Protein AF-A0A7K8W3M2-F1 (afdb_monomer_lite)

Sequence (229 aa):
KMSLMDINKMFSMLQPRDDEEEEDGGDSEELMRAVSEDDHDTLDRLLRQDRYRRLMERRSGWGVPSTPLRLAAARGHVRSLRLPAWAAGSAACSGPLYLAAAYGHLECFRMLLLHGAEPNYNCADESVVAQVKEPKTLLETCLRHGGRGDFIRLLIDFGANVYLPGIPADGAAPRGEGLELLLQARAHPKSLLSQSRLALRRLLKRPGLLPTLGELEIPTVLAKYLQYQ

Secondary structure (DSSP, 8-state):
---HHHHHHHHHT-PPPS---SS-HHHHHHHHHHHHTT-HHHHHHHHTSHHHHHHHHPPPTTSS---HHHHHHHHT-HHHHT-TTHHHHTTT-SSHHHHHHHHT-HHHHHHHHHTT--TTTS-S-HHHHHHSSSPPPHHHHHHHTT--HHHHHHHHHTT--TTSS---SSTTS---HHHHHHHHHHHSPPPHHHHHHHHHHHHHTSTT-SGGGGTS---HHHHHHHTT-

Foldseek 3Di:
DCDPVVVVVLLVVQDADPDDDDDCVPLVVQLLVCLLVLVLVSNLVSLVDVVVLVLQVDQPRSSARPHSLQVNLLVLSLSNLQRPSCLQRLQQHAHSLVNNLVNVNLSSNLSSLLSPQDQFQSHNPVVSQVVDPDGHTPLNVCVVVQQPQSSLVSSVLLPHDLPSDDDPPDPPDPPGNNNVSSVVPVVDDDDPLSVVLNVVVVVCSHPPNVVCLVVPPDPPVSSCVNSVD

Structure (mmCIF, N/CA/C/O backbone):
data_AF-A0A7K8W3M2-F1
#
_entry.id   AF-A0A7K8W3M2-F1
#
loop_
_atom_site.group_PDB
_atom_site.id
_atom_site.type_symbol
_atom_site.label_atom_id
_atom_site.label_alt_id
_atom_site.label_comp_id
_atom_site.label_asym_id
_atom_site.label_entity_id
_atom_site.label_seq_id
_atom_site.pdbx_PDB_ins_code
_atom_site.Cartn_x
_atom_site.Cartn_y
_atom_site.Cartn_z
_atom_site.occupancy
_atom_site.B_iso_or_equiv
_atom_site.auth_seq_id
_atom_site.auth_comp_id
_atom_site.auth_asym_id
_atom_site.auth_atom_id
_atom_site.pdbx_PDB_model_num
ATOM 1 N N . LYS A 1 1 ? 24.895 -5.211 -5.936 1.00 32.88 1 LYS A N 1
ATOM 2 C CA . LYS A 1 1 ? 24.353 -5.831 -4.700 1.00 32.88 1 LYS A CA 1
ATOM 3 C C . LYS A 1 1 ? 24.252 -4.744 -3.643 1.00 32.88 1 LYS A C 1
ATOM 5 O O . LYS A 1 1 ? 25.284 -4.278 -3.201 1.00 32.88 1 LYS A O 1
ATOM 10 N N . MET A 1 2 ? 23.049 -4.279 -3.321 1.00 35.50 2 MET A N 1
ATOM 11 C CA . MET A 1 2 ? 22.854 -3.467 -2.117 1.00 35.50 2 MET A CA 1
ATOM 12 C C . MET A 1 2 ? 22.671 -4.469 -0.991 1.00 35.50 2 MET A C 1
ATOM 14 O O . MET A 1 2 ? 21.827 -5.359 -1.119 1.00 35.50 2 MET A O 1
ATOM 18 N N . SER A 1 3 ? 23.569 -4.445 -0.020 1.00 34.06 3 SER A N 1
ATOM 19 C CA . SER A 1 3 ? 23.609 -5.489 0.998 1.00 34.06 3 SER A CA 1
ATOM 20 C C . SER A 1 3 ? 22.623 -5.148 2.112 1.00 34.06 3 SER A C 1
ATOM 22 O O . SER A 1 3 ? 22.263 -3.985 2.293 1.00 34.06 3 SER A O 1
ATOM 24 N N . LEU A 1 4 ? 22.221 -6.149 2.897 1.00 40.47 4 LEU A N 1
ATOM 25 C CA . LEU A 1 4 ? 21.503 -5.945 4.161 1.00 40.47 4 LEU A CA 1
ATOM 26 C C . LEU A 1 4 ? 22.191 -4.879 5.053 1.00 40.47 4 LEU A C 1
ATOM 28 O O . LEU A 1 4 ? 21.532 -4.237 5.868 1.00 40.47 4 LEU A O 1
ATOM 32 N N . MET A 1 5 ? 23.502 -4.649 4.862 1.00 39.94 5 MET A N 1
ATOM 33 C CA . MET A 1 5 ? 24.271 -3.637 5.585 1.00 39.94 5 MET A CA 1
ATOM 34 C C . MET A 1 5 ? 23.863 -2.203 5.242 1.00 39.94 5 MET A C 1
ATOM 36 O O . MET A 1 5 ? 23.974 -1.361 6.117 1.00 39.94 5 MET A O 1
ATOM 40 N N . ASP A 1 6 ? 23.359 -1.896 4.042 1.00 42.75 6 ASP A N 1
ATOM 41 C CA . ASP A 1 6 ? 22.993 -0.511 3.683 1.00 42.75 6 ASP A CA 1
ATOM 42 C C . ASP A 1 6 ? 21.733 -0.047 4.434 1.00 42.75 6 ASP A C 1
ATOM 44 O O . ASP A 1 6 ? 21.596 1.120 4.797 1.00 42.75 6 ASP A O 1
ATOM 48 N N . ILE A 1 7 ? 20.839 -0.992 4.732 1.00 45.75 7 ILE A N 1
ATOM 49 C CA . ILE A 1 7 ? 19.641 -0.777 5.547 1.00 45.75 7 ILE A CA 1
ATOM 50 C C . ILE A 1 7 ? 20.012 -0.737 7.033 1.00 45.75 7 ILE A C 1
ATOM 52 O O . ILE A 1 7 ? 19.601 0.185 7.732 1.00 45.75 7 ILE A O 1
ATOM 56 N N . ASN A 1 8 ? 20.861 -1.658 7.505 1.00 40.50 8 ASN A N 1
ATOM 57 C CA . ASN A 1 8 ? 21.393 -1.597 8.872 1.00 40.50 8 ASN A CA 1
ATOM 58 C C . ASN A 1 8 ? 22.198 -0.316 9.125 1.00 40.50 8 ASN A C 1
ATOM 60 O O . ASN A 1 8 ? 22.209 0.169 10.247 1.00 40.50 8 ASN A O 1
ATOM 64 N N . LYS A 1 9 ? 22.821 0.264 8.092 1.00 41.56 9 LYS A N 1
ATOM 65 C CA . LYS A 1 9 ? 23.556 1.531 8.171 1.00 41.56 9 LYS A CA 1
ATOM 66 C C . LYS A 1 9 ? 22.635 2.753 8.181 1.00 41.56 9 LYS A C 1
ATOM 68 O O . LYS A 1 9 ? 22.933 3.717 8.873 1.00 41.56 9 LYS A O 1
ATOM 73 N N . MET A 1 10 ? 21.489 2.703 7.490 1.00 43.91 10 MET A N 1
ATOM 74 C CA . MET A 1 10 ? 20.400 3.674 7.698 1.00 43.91 10 MET A CA 1
ATOM 75 C C . MET A 1 10 ? 19.884 3.628 9.142 1.00 43.91 10 MET A C 1
ATOM 77 O O . MET A 1 10 ? 19.656 4.673 9.739 1.00 43.91 10 MET A O 1
ATOM 81 N N . PHE A 1 11 ? 19.757 2.428 9.717 1.00 47.81 11 PHE A N 1
ATOM 82 C CA . PHE A 1 11 ? 19.327 2.248 11.104 1.00 47.81 11 PHE A CA 1
ATOM 83 C C . PHE A 1 11 ? 20.421 2.572 12.138 1.00 47.81 11 PHE A C 1
ATOM 85 O O . PHE A 1 11 ? 20.097 3.036 13.225 1.00 47.81 11 PHE A O 1
ATOM 92 N N . SER A 1 12 ? 21.710 2.415 11.808 1.00 39.62 12 SER A N 1
ATOM 93 C CA . SER A 1 12 ? 22.825 2.728 12.717 1.00 39.62 12 SER A CA 1
ATOM 94 C C . SER A 1 12 ? 23.098 4.227 12.877 1.00 39.62 12 SER A C 1
ATOM 96 O O . SER A 1 12 ? 23.827 4.608 13.785 1.00 39.62 12 SER A O 1
ATOM 98 N N . MET A 1 13 ? 22.567 5.076 11.989 1.00 37.88 13 MET A N 1
ATOM 99 C CA . MET A 1 13 ? 22.706 6.540 12.063 1.00 37.88 13 MET A CA 1
ATOM 100 C C . MET A 1 13 ? 21.683 7.205 13.007 1.00 37.88 13 MET A C 1
ATOM 102 O O . MET A 1 13 ? 21.727 8.417 13.186 1.00 37.88 13 MET A O 1
ATOM 106 N N . LEU A 1 14 ? 20.788 6.428 13.628 1.00 43.59 14 LEU A N 1
ATOM 107 C CA . LEU A 1 14 ? 19.735 6.879 14.549 1.00 43.59 14 LEU A CA 1
ATOM 108 C C . LEU A 1 14 ? 20.075 6.547 16.021 1.00 43.59 14 LEU A C 1
ATOM 110 O O . LEU A 1 14 ? 19.269 5.933 16.715 1.00 43.59 14 LEU A O 1
ATOM 114 N N . GLN A 1 15 ? 21.285 6.874 16.498 1.00 37.25 15 GLN A N 1
ATOM 115 C CA . GLN A 1 15 ? 21.694 6.529 17.874 1.00 37.25 15 GLN A CA 1
ATOM 116 C C . GLN A 1 15 ? 20.869 7.278 18.956 1.00 37.25 15 GLN A C 1
ATOM 118 O O . GLN A 1 15 ? 20.616 8.472 18.769 1.00 37.25 15 GLN A O 1
ATOM 123 N N . PRO A 1 16 ? 20.471 6.628 20.077 1.00 42.22 16 PRO A N 1
ATOM 124 C CA . PRO A 1 16 ? 19.567 7.202 21.086 1.00 42.22 16 PRO A CA 1
ATOM 125 C C . PRO A 1 16 ? 20.266 8.103 22.121 1.00 42.22 16 PRO A C 1
ATOM 127 O O . PRO A 1 16 ? 21.483 8.056 22.293 1.00 42.22 16 PRO A O 1
ATOM 130 N N . ARG A 1 17 ? 19.456 8.895 22.840 1.00 35.84 17 ARG A N 1
ATOM 131 C CA . ARG A 1 17 ? 19.747 9.408 24.190 1.00 35.84 17 ARG A CA 1
ATOM 132 C C . ARG A 1 17 ? 18.996 8.520 25.190 1.00 35.84 17 ARG A C 1
ATOM 134 O O . ARG A 1 17 ? 17.832 8.216 24.949 1.00 35.84 17 ARG A O 1
ATOM 141 N N . ASP A 1 18 ? 19.686 8.102 26.244 1.00 34.50 18 ASP A N 1
ATOM 142 C CA . ASP A 1 18 ? 19.349 6.982 27.139 1.00 34.50 18 ASP A CA 1
ATOM 143 C C . ASP A 1 18 ? 18.295 7.291 28.218 1.00 34.50 18 ASP A C 1
ATOM 145 O O . ASP A 1 18 ? 18.466 6.893 29.365 1.00 34.50 18 ASP A O 1
ATOM 149 N N . ASP A 1 19 ? 17.201 7.975 27.890 1.00 38.84 19 ASP A N 1
ATOM 150 C CA . ASP A 1 19 ? 16.202 8.330 28.901 1.00 38.84 19 ASP A CA 1
ATOM 151 C C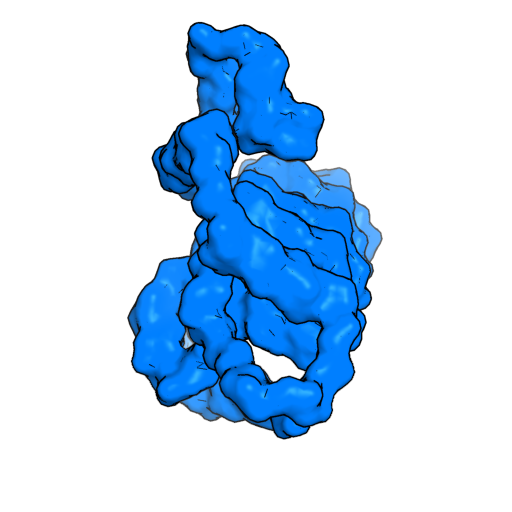 . ASP A 1 19 ? 14.784 7.995 28.400 1.00 38.84 19 ASP A C 1
ATOM 153 O O . ASP A 1 19 ? 14.405 8.418 27.310 1.00 38.84 19 ASP A O 1
ATOM 157 N N . GLU A 1 20 ? 14.013 7.267 29.225 1.00 42.84 20 GLU A N 1
ATOM 158 C CA . GLU A 1 20 ? 12.587 6.873 29.093 1.00 42.84 20 GLU A CA 1
ATOM 159 C C . GLU A 1 20 ? 12.287 5.407 28.692 1.00 42.84 20 GLU A C 1
ATOM 161 O O . GLU A 1 20 ? 11.549 5.120 27.747 1.00 42.84 20 GLU A O 1
ATOM 166 N N . GLU A 1 21 ? 12.771 4.454 29.492 1.00 47.75 21 GLU A N 1
ATOM 167 C CA . GLU A 1 21 ? 12.125 3.145 29.672 1.00 47.75 21 GLU A CA 1
ATOM 168 C C . GLU A 1 21 ? 11.604 3.068 31.113 1.00 47.75 21 GLU A C 1
ATOM 170 O O . GLU A 1 21 ? 12.416 3.195 32.017 1.00 47.75 21 GLU A O 1
ATOM 175 N N . GLU A 1 22 ? 10.285 2.916 31.321 1.00 47.84 22 GLU A N 1
ATOM 176 C CA . GLU A 1 22 ? 9.637 2.213 32.460 1.00 47.84 22 GLU A CA 1
ATOM 177 C C . GLU A 1 22 ? 8.154 2.627 32.598 1.00 47.84 22 GLU A C 1
ATOM 179 O O . GLU A 1 22 ? 7.846 3.637 33.214 1.00 47.84 22 GLU A O 1
ATOM 184 N N . GLU A 1 23 ? 7.240 1.860 31.978 1.00 46.66 23 GLU A N 1
ATOM 185 C CA . GLU A 1 23 ? 5.838 1.596 32.423 1.00 46.66 23 GLU A CA 1
ATOM 186 C C . GLU A 1 23 ? 5.024 0.834 31.348 1.00 46.66 23 GLU A C 1
ATOM 188 O O . GLU A 1 23 ? 4.028 0.184 31.647 1.00 46.66 23 GLU A O 1
ATOM 193 N N . ASP A 1 24 ? 5.478 0.839 30.092 1.00 54.25 24 ASP A N 1
ATOM 194 C CA . ASP A 1 24 ? 4.683 0.454 28.911 1.00 54.25 24 ASP A CA 1
ATOM 195 C C . ASP A 1 24 ? 4.979 -0.951 28.328 1.00 54.25 24 ASP A C 1
ATOM 197 O O . ASP A 1 24 ? 4.504 -1.323 27.252 1.00 54.25 24 ASP A O 1
ATOM 201 N N . GLY A 1 25 ? 5.788 -1.758 29.022 1.00 62.09 25 GLY A N 1
ATOM 202 C CA . GLY A 1 25 ? 6.277 -3.043 28.502 1.00 62.09 25 GLY A CA 1
ATOM 203 C C . GLY A 1 25 ? 5.171 -4.067 28.206 1.00 62.09 25 GLY A C 1
ATOM 204 O O . GLY A 1 25 ? 5.219 -4.738 27.178 1.00 62.09 25 GLY A O 1
ATOM 205 N N . GLY A 1 26 ? 4.147 -4.150 29.065 1.00 71.62 26 GLY A N 1
ATOM 206 C CA . GLY A 1 26 ? 3.101 -5.176 28.967 1.00 71.62 26 GLY A CA 1
ATOM 207 C C . GLY A 1 26 ? 2.129 -4.980 27.798 1.00 71.62 26 GLY A C 1
ATOM 208 O O . GLY A 1 26 ? 1.846 -5.928 27.067 1.00 71.62 26 GLY A O 1
ATOM 209 N N . ASP A 1 27 ? 1.650 -3.752 27.579 1.00 78.25 27 ASP A N 1
ATOM 210 C CA . ASP A 1 27 ? 0.694 -3.452 26.502 1.00 78.25 27 ASP A CA 1
ATOM 211 C C . ASP A 1 27 ? 1.352 -3.577 25.116 1.00 78.25 27 ASP A C 1
ATOM 213 O O . ASP A 1 27 ? 0.754 -4.104 24.171 1.00 78.25 27 ASP A O 1
ATOM 217 N N . SER A 1 28 ? 2.609 -3.138 24.996 1.00 76.88 28 SER A N 1
ATOM 218 C CA . SER A 1 28 ? 3.407 -3.309 23.779 1.00 76.88 28 SER A CA 1
ATOM 219 C C . SER A 1 28 ? 3.644 -4.791 23.465 1.00 76.88 28 SER A C 1
ATOM 221 O O . SER A 1 28 ? 3.447 -5.229 22.327 1.00 76.88 28 SER A O 1
ATOM 223 N N . GLU A 1 29 ? 3.990 -5.595 24.475 1.00 79.00 29 GLU A N 1
ATOM 224 C CA . GLU A 1 29 ? 4.190 -7.037 24.327 1.00 79.00 29 GLU A CA 1
ATOM 225 C C . GLU A 1 29 ? 2.894 -7.763 23.939 1.00 79.00 29 GLU A C 1
ATOM 227 O O . GLU A 1 29 ? 2.900 -8.588 23.023 1.00 79.00 29 GLU A O 1
ATOM 232 N N . GLU A 1 30 ? 1.762 -7.418 24.561 1.00 85.56 30 GLU A N 1
ATOM 233 C CA . GLU A 1 30 ? 0.458 -7.996 24.229 1.00 85.56 30 GLU A CA 1
ATOM 234 C C . GLU A 1 30 ? 0.070 -7.721 22.769 1.00 85.56 30 GLU A C 1
ATOM 236 O O . GLU A 1 30 ? -0.329 -8.639 22.042 1.00 85.56 30 GLU A O 1
ATOM 241 N N . LEU A 1 31 ? 0.240 -6.474 22.319 1.00 84.19 31 LEU A N 1
ATOM 242 C CA . LEU A 1 31 ? -0.034 -6.068 20.944 1.00 84.19 31 LEU A CA 1
ATOM 243 C C . LEU A 1 31 ? 0.875 -6.800 19.949 1.00 84.19 31 LEU A C 1
ATOM 245 O O . LEU A 1 31 ? 0.409 -7.317 18.929 1.00 84.19 31 LEU A O 1
ATOM 249 N N . MET A 1 32 ? 2.172 -6.870 20.248 1.00 80.06 32 MET A N 1
ATOM 250 C CA . MET A 1 32 ? 3.159 -7.532 19.397 1.00 80.06 32 MET A CA 1
ATOM 251 C C . MET A 1 32 ? 2.954 -9.045 19.336 1.00 80.06 32 MET A C 1
ATOM 253 O O . MET A 1 32 ? 3.150 -9.636 18.272 1.00 80.06 32 MET A O 1
ATOM 257 N N . ARG A 1 33 ? 2.507 -9.676 20.427 1.00 85.25 33 ARG A N 1
ATOM 258 C CA . ARG A 1 33 ? 2.154 -11.098 20.459 1.00 85.25 33 ARG A CA 1
ATOM 259 C C . ARG A 1 33 ? 0.925 -11.394 19.600 1.00 85.25 33 ARG A C 1
ATOM 261 O O . ARG A 1 33 ? 0.996 -12.292 18.766 1.00 85.25 33 ARG A O 1
ATOM 268 N N . ALA A 1 34 ? -0.142 -10.600 19.719 1.00 89.19 34 ALA A N 1
ATOM 269 C CA . ALA A 1 34 ? -1.339 -10.765 18.888 1.00 89.19 34 ALA A CA 1
ATOM 270 C C . ALA A 1 34 ? -1.006 -10.674 17.388 1.00 89.19 34 ALA A C 1
ATOM 272 O O . ALA A 1 34 ? -1.442 -11.507 16.596 1.00 89.19 34 ALA A O 1
ATOM 273 N N . VAL A 1 35 ? -0.154 -9.716 16.999 1.00 86.44 35 VAL A N 1
ATOM 274 C CA . VAL A 1 35 ? 0.348 -9.641 15.620 1.00 86.44 35 VAL A CA 1
ATOM 275 C C . VAL A 1 35 ? 1.236 -10.827 15.273 1.00 86.44 35 VAL A C 1
ATOM 277 O O . VAL A 1 35 ? 1.101 -11.390 14.195 1.00 86.44 35 VAL A O 1
ATOM 280 N N . SER A 1 36 ? 2.156 -11.217 16.153 1.00 84.12 36 SER A N 1
ATOM 281 C CA . SER A 1 36 ? 3.055 -12.354 15.942 1.00 84.12 36 SER A CA 1
ATOM 282 C C . SER A 1 36 ? 2.281 -13.630 15.575 1.00 84.12 36 SER A C 1
ATOM 284 O O . SER A 1 36 ? 2.690 -14.336 14.646 1.00 84.12 36 SER A O 1
ATOM 286 N N . GLU A 1 37 ? 1.154 -13.862 16.247 1.00 88.19 37 GLU A N 1
ATOM 287 C CA . GLU A 1 37 ? 0.279 -15.035 16.123 1.00 88.19 37 GLU A CA 1
ATOM 288 C C . GLU A 1 37 ? -0.774 -14.929 14.995 1.00 88.19 37 GLU A C 1
ATOM 290 O O . GLU A 1 37 ? -1.502 -15.889 14.763 1.00 88.19 37 GLU A O 1
ATOM 295 N N . ASP A 1 38 ? -0.846 -13.800 14.273 1.00 88.69 38 ASP A N 1
ATOM 296 C CA . ASP A 1 38 ? -1.944 -13.445 13.343 1.00 88.69 38 ASP A CA 1
ATOM 297 C C . ASP A 1 38 ? -3.346 -13.552 13.983 1.00 88.69 38 ASP A C 1
ATOM 299 O O . ASP A 1 38 ? -4.349 -13.815 13.310 1.00 88.69 38 ASP A O 1
ATOM 303 N N . ASP A 1 39 ? -3.432 -13.319 15.298 1.00 91.44 39 ASP A N 1
ATOM 304 C CA . ASP A 1 39 ? -4.693 -13.274 16.035 1.00 91.44 39 ASP A CA 1
ATOM 305 C C . ASP A 1 39 ? -5.390 -11.930 15.786 1.00 91.44 39 ASP A C 1
ATOM 307 O O . ASP A 1 39 ? -5.349 -10.990 16.585 1.00 91.44 39 ASP A O 1
ATOM 311 N N . HIS A 1 40 ? -6.025 -11.840 14.619 1.00 88.75 40 HIS A N 1
ATOM 312 C CA . HIS A 1 40 ? -6.752 -10.652 14.184 1.00 88.75 40 HIS A CA 1
ATOM 313 C C . HIS A 1 40 ? -7.949 -10.282 15.081 1.00 88.75 40 HIS A C 1
ATOM 315 O O . HIS A 1 40 ? -8.315 -9.108 15.114 1.00 88.75 40 HIS A O 1
ATOM 321 N N . ASP A 1 41 ? -8.540 -11.234 15.814 1.00 90.94 41 ASP A N 1
ATOM 322 C CA . ASP A 1 41 ? -9.691 -10.986 16.691 1.00 90.94 41 ASP A CA 1
ATOM 323 C C . ASP A 1 41 ? -9.232 -10.280 17.970 1.00 90.94 41 ASP A C 1
ATOM 325 O O . ASP A 1 41 ? -9.778 -9.243 18.366 1.00 90.94 41 ASP A O 1
ATOM 329 N N . THR A 1 42 ? -8.162 -10.795 18.588 1.00 91.31 42 THR A N 1
ATOM 330 C CA . THR A 1 42 ? -7.503 -10.110 19.701 1.00 91.31 42 THR A CA 1
ATOM 331 C C . THR A 1 42 ? -6.963 -8.766 19.243 1.00 91.31 42 THR A C 1
ATOM 333 O O . THR A 1 42 ? -7.207 -7.762 19.907 1.00 91.31 42 THR A O 1
ATOM 336 N N . LEU A 1 43 ? -6.304 -8.711 18.086 1.00 88.88 43 LEU A N 1
ATOM 337 C CA . LEU A 1 43 ? -5.759 -7.469 17.554 1.00 88.88 43 LEU A CA 1
ATOM 338 C C . LEU A 1 43 ? -6.847 -6.404 17.330 1.00 88.88 43 LEU A C 1
ATOM 340 O O . LEU A 1 43 ? -6.651 -5.263 17.741 1.00 88.88 43 LEU A O 1
ATOM 344 N N . ASP A 1 44 ? -8.014 -6.746 16.768 1.00 88.88 44 ASP A N 1
ATOM 345 C CA . ASP A 1 44 ? -9.130 -5.796 16.611 1.00 88.88 44 ASP A CA 1
ATOM 346 C C . ASP A 1 44 ? -9.629 -5.276 17.966 1.00 88.88 44 ASP A C 1
ATOM 348 O O . ASP A 1 44 ? -9.818 -4.072 18.155 1.00 88.88 44 ASP A O 1
ATOM 352 N N . ARG A 1 45 ? -9.778 -6.169 18.951 1.00 90.56 45 ARG A N 1
ATOM 353 C CA . ARG A 1 45 ? -10.180 -5.806 20.318 1.00 90.56 45 ARG A CA 1
ATOM 354 C C . ARG A 1 45 ? -9.172 -4.872 20.996 1.00 90.56 45 ARG A C 1
ATOM 356 O O . ARG A 1 45 ? -9.585 -3.958 21.715 1.00 90.56 45 ARG A O 1
ATOM 363 N N . LEU A 1 46 ? -7.873 -5.081 20.787 1.00 89.06 46 LEU A N 1
ATOM 364 C CA . LEU A 1 46 ? -6.822 -4.208 21.318 1.00 89.06 46 LEU A CA 1
ATOM 365 C C . LEU A 1 46 ? -6.858 -2.841 20.622 1.00 89.06 46 LEU A C 1
ATOM 367 O O . LEU A 1 46 ? -6.940 -1.813 21.289 1.00 89.06 46 LEU A O 1
ATOM 371 N N . LEU A 1 47 ? -6.915 -2.809 19.287 1.00 84.81 47 LEU A N 1
ATOM 372 C CA . LEU A 1 47 ? -6.889 -1.574 18.490 1.00 84.81 47 LEU A CA 1
ATOM 373 C C . LEU A 1 47 ? -8.158 -0.705 18.601 1.00 84.81 47 LEU A C 1
ATOM 375 O O . LEU A 1 47 ? -8.162 0.444 18.145 1.00 84.81 47 LEU A O 1
ATOM 379 N N . ARG A 1 48 ? -9.232 -1.220 19.213 1.00 86.06 48 ARG A N 1
ATOM 380 C CA . ARG A 1 48 ? -10.405 -0.430 19.632 1.00 86.06 48 ARG A CA 1
ATOM 381 C C . ARG A 1 48 ? -10.141 0.443 20.856 1.00 86.06 48 ARG A C 1
ATOM 383 O O . ARG A 1 48 ? -10.873 1.405 21.060 1.00 86.06 48 ARG A O 1
ATOM 390 N N . GLN A 1 49 ? -9.143 0.110 21.669 1.00 86.31 49 GLN A N 1
ATOM 391 C CA . GLN A 1 49 ? -8.825 0.843 22.890 1.00 86.31 49 GLN A CA 1
ATOM 392 C C . GLN A 1 49 ? -7.755 1.900 22.591 1.00 86.31 49 GLN A C 1
ATOM 394 O O . GLN A 1 49 ? -6.721 1.605 21.988 1.00 86.31 49 GLN A O 1
ATOM 399 N N . ASP A 1 50 ? -7.976 3.134 23.050 1.00 80.88 50 ASP A N 1
ATOM 400 C CA . ASP A 1 50 ? -7.104 4.269 22.715 1.00 80.88 50 ASP A CA 1
ATOM 401 C C . ASP A 1 50 ? -5.654 4.086 23.183 1.00 80.88 50 ASP A C 1
ATOM 403 O O . ASP A 1 50 ? -4.742 4.601 22.538 1.00 80.88 50 ASP A O 1
ATOM 407 N N . ARG A 1 51 ? -5.413 3.312 24.254 1.00 84.25 51 ARG A N 1
ATOM 408 C CA . ARG A 1 51 ? -4.051 3.036 24.740 1.00 84.25 51 ARG A CA 1
ATOM 409 C C . ARG A 1 51 ? -3.190 2.317 23.696 1.00 84.25 51 ARG A C 1
ATOM 411 O O . ARG A 1 51 ? -2.096 2.786 23.407 1.00 84.25 51 ARG A O 1
ATOM 418 N N . TYR A 1 52 ? -3.717 1.292 23.015 1.00 79.81 52 TYR A N 1
ATOM 419 C CA . TYR A 1 52 ? -2.976 0.604 21.947 1.00 79.81 52 TYR A CA 1
ATOM 420 C C . TYR A 1 52 ? -2.912 1.425 20.658 1.00 79.81 52 TYR A C 1
ATOM 422 O O . TYR A 1 52 ? -1.946 1.302 19.908 1.00 79.81 52 TYR A O 1
ATOM 430 N N . ARG A 1 53 ? -3.890 2.305 20.392 1.00 76.38 53 ARG A N 1
ATOM 431 C CA . ARG A 1 53 ? -3.773 3.244 19.264 1.00 76.38 53 ARG A CA 1
ATOM 432 C C . ARG A 1 53 ? -2.604 4.201 19.438 1.00 76.38 53 ARG A C 1
ATOM 434 O O . ARG A 1 53 ? -1.834 4.374 18.499 1.00 76.38 53 ARG A O 1
ATOM 441 N N . ARG A 1 54 ? -2.415 4.742 20.644 1.00 73.69 54 ARG A N 1
ATOM 442 C CA . ARG A 1 54 ? -1.257 5.593 20.961 1.00 73.69 54 ARG A CA 1
ATOM 443 C C . ARG A 1 54 ? 0.069 4.851 20.782 1.00 73.69 54 ARG A C 1
ATOM 445 O O . ARG A 1 54 ? 1.044 5.464 20.361 1.00 73.69 54 ARG A O 1
ATOM 452 N N . LEU A 1 55 ? 0.104 3.537 21.023 1.00 70.62 55 LEU A N 1
ATOM 453 C CA . LEU A 1 55 ? 1.289 2.708 20.763 1.00 70.62 55 LEU A CA 1
ATOM 454 C C . LEU A 1 55 ? 1.624 2.575 19.276 1.00 70.62 55 LEU A C 1
ATOM 456 O O . LEU A 1 55 ? 2.799 2.521 18.926 1.00 70.62 55 LEU A O 1
ATOM 460 N N . MET A 1 56 ? 0.628 2.583 18.385 1.00 67.94 56 MET A N 1
ATOM 461 C CA . MET A 1 56 ? 0.884 2.601 16.937 1.00 67.94 56 MET A CA 1
ATOM 462 C C . MET A 1 56 ? 1.504 3.921 16.465 1.00 67.94 56 MET A C 1
ATOM 464 O O . MET A 1 56 ? 2.238 3.940 15.478 1.00 67.94 56 MET A O 1
ATOM 468 N N . GLU A 1 57 ? 1.177 5.017 17.147 1.00 60.53 57 GLU A N 1
ATOM 469 C CA . GLU A 1 57 ? 1.610 6.373 16.800 1.00 60.53 57 GLU A CA 1
ATOM 470 C C . GLU A 1 57 ? 2.925 6.768 17.488 1.00 60.53 57 GLU A C 1
ATOM 472 O O . GLU A 1 57 ? 3.609 7.691 17.035 1.00 60.53 57 GLU A O 1
ATOM 477 N N . ARG A 1 58 ? 3.321 6.053 18.551 1.00 60.16 58 ARG A N 1
ATOM 478 C CA . ARG A 1 58 ? 4.597 6.278 19.230 1.00 60.16 58 ARG A CA 1
ATOM 479 C C . ARG A 1 58 ? 5.763 5.928 18.316 1.00 60.16 58 ARG A C 1
ATOM 481 O O . ARG A 1 58 ? 5.915 4.818 17.808 1.00 60.16 58 ARG A O 1
ATOM 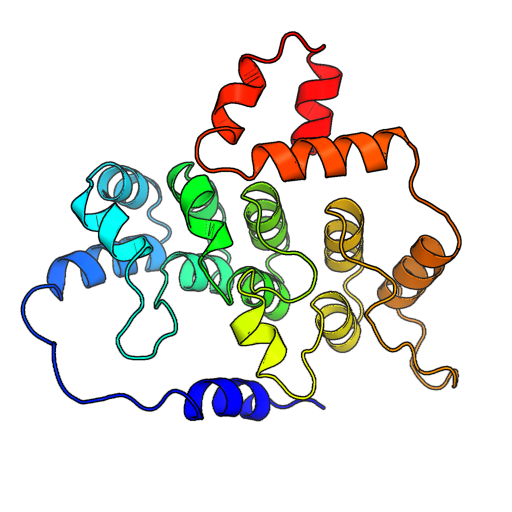488 N N . ARG A 1 59 ? 6.645 6.908 18.153 1.00 51.34 59 ARG A N 1
ATOM 489 C CA . ARG A 1 59 ? 7.986 6.688 17.622 1.00 51.34 59 ARG A CA 1
ATOM 490 C C . ARG A 1 59 ? 8.792 6.022 18.739 1.00 51.34 59 ARG A C 1
ATOM 492 O O . ARG A 1 59 ? 8.847 6.557 19.841 1.00 51.34 59 ARG A O 1
ATOM 499 N N . SER A 1 60 ? 9.376 4.855 18.487 1.00 48.72 60 SER A N 1
ATOM 500 C CA . SER A 1 60 ? 10.303 4.222 19.440 1.00 48.72 60 SER A CA 1
ATOM 501 C C . SER A 1 60 ? 11.503 5.141 19.702 1.00 48.72 60 SER A C 1
ATOM 503 O O . SER A 1 60 ? 11.810 5.981 18.854 1.00 48.72 60 SER A O 1
ATOM 505 N N . GLY A 1 61 ? 12.244 4.925 20.797 1.00 36.91 61 GLY A N 1
ATOM 506 C CA . GLY A 1 61 ? 13.477 5.673 21.126 1.00 36.91 61 GLY A CA 1
ATOM 507 C C . GLY A 1 61 ? 14.566 5.644 20.037 1.00 36.91 61 GLY A C 1
ATOM 508 O O . GLY A 1 61 ? 15.463 6.476 20.017 1.00 36.91 61 GLY A O 1
ATOM 509 N N . TRP A 1 62 ? 14.431 4.740 19.063 1.00 37.06 62 TRP A N 1
ATOM 510 C CA . TRP A 1 62 ? 15.248 4.626 17.851 1.00 37.06 62 TRP A CA 1
ATOM 511 C C . TRP A 1 62 ? 14.803 5.535 16.692 1.00 37.06 62 TRP A C 1
ATOM 513 O O . TRP A 1 62 ? 15.304 5.402 15.579 1.00 37.06 62 TRP A O 1
ATOM 523 N N . GLY A 1 63 ? 13.769 6.364 16.871 1.00 41.94 63 GLY A N 1
ATOM 524 C CA . GLY A 1 63 ? 13.154 7.165 15.802 1.00 41.94 63 GLY A CA 1
ATOM 525 C C . GLY A 1 63 ? 12.460 6.347 14.698 1.00 41.94 63 GLY A C 1
ATOM 526 O O . GLY A 1 63 ? 11.806 6.914 13.825 1.00 41.94 63 GLY A O 1
ATOM 527 N N . VAL A 1 64 ? 12.559 5.015 14.737 1.00 40.72 64 VAL A N 1
ATOM 528 C CA . VAL A 1 64 ? 11.878 4.075 13.843 1.00 40.72 64 VAL A CA 1
ATOM 529 C C . VAL A 1 64 ? 10.758 3.435 14.630 1.00 40.72 64 VAL A C 1
ATOM 531 O O . VAL A 1 64 ? 11.056 2.820 15.650 1.00 40.72 64 VAL A O 1
ATOM 534 N N . PRO A 1 65 ? 9.497 3.505 14.200 1.00 48.62 65 PRO A N 1
ATOM 535 C CA . PRO A 1 65 ? 8.424 2.899 14.965 1.00 48.62 65 PRO A CA 1
ATOM 536 C C . PRO A 1 65 ? 8.550 1.363 14.889 1.00 48.62 65 PRO A C 1
ATOM 538 O O . PRO A 1 65 ? 8.552 0.794 13.788 1.00 48.62 65 PRO A O 1
ATOM 541 N N . SER A 1 66 ? 8.679 0.678 16.037 1.00 57.34 66 SER A N 1
ATOM 542 C CA . SER A 1 66 ? 8.567 -0.783 16.165 1.00 57.34 66 SER A CA 1
ATOM 543 C C . SER A 1 66 ? 7.106 -1.153 15.954 1.00 57.34 66 SER A C 1
ATOM 545 O O . SER A 1 66 ? 6.349 -1.468 16.866 1.00 57.34 66 SER A O 1
ATOM 547 N N . THR A 1 67 ? 6.668 -0.976 14.720 1.00 69.19 67 THR A N 1
ATOM 548 C CA . THR A 1 67 ? 5.260 -1.000 14.391 1.00 69.19 67 THR A CA 1
ATOM 549 C C . THR A 1 67 ? 4.833 -2.443 14.209 1.00 69.19 67 THR A C 1
ATOM 551 O O . THR A 1 67 ? 5.423 -3.143 13.377 1.00 69.19 67 THR A O 1
ATOM 554 N N . PRO A 1 68 ? 3.773 -2.892 14.899 1.00 78.81 68 PRO A N 1
ATOM 555 C CA . PRO A 1 68 ? 3.192 -4.199 14.630 1.00 78.81 68 PRO A CA 1
ATOM 556 C C . PRO A 1 68 ? 2.823 -4.351 13.138 1.00 78.81 68 PRO A C 1
ATOM 558 O O . PRO A 1 68 ? 2.963 -5.428 12.567 1.00 78.81 68 PRO A O 1
ATOM 561 N N . LEU A 1 69 ? 2.517 -3.247 12.441 1.00 80.19 69 LEU A N 1
ATOM 562 C CA . LEU A 1 69 ? 2.340 -3.204 10.984 1.00 80.19 69 LEU A CA 1
ATOM 563 C C . LEU A 1 69 ? 3.548 -3.747 10.188 1.00 80.19 69 LEU A C 1
ATOM 565 O O . LEU A 1 69 ? 3.364 -4.464 9.205 1.00 80.19 69 LEU A O 1
ATOM 569 N N . ARG A 1 70 ? 4.790 -3.445 10.600 1.00 80.00 70 ARG A N 1
ATOM 570 C CA . ARG A 1 70 ? 6.008 -3.986 9.964 1.00 80.00 70 ARG A CA 1
ATOM 571 C C . ARG A 1 70 ? 6.130 -5.487 10.185 1.00 80.00 70 ARG A C 1
ATOM 573 O O . ARG A 1 70 ? 6.504 -6.195 9.254 1.00 80.00 70 ARG A O 1
ATOM 580 N N . LEU A 1 71 ? 5.818 -5.959 11.393 1.00 82.25 71 LEU A N 1
ATOM 581 C CA . LEU A 1 71 ? 5.862 -7.382 11.727 1.00 82.25 71 LEU A CA 1
ATOM 582 C C . LEU A 1 71 ? 4.821 -8.162 10.919 1.00 82.25 71 LEU A C 1
ATOM 584 O O . LEU A 1 71 ? 5.167 -9.157 10.286 1.00 82.25 71 LEU A O 1
ATOM 588 N N . ALA A 1 72 ? 3.583 -7.665 10.864 1.00 87.88 72 ALA A N 1
ATOM 589 C CA . ALA A 1 72 ? 2.519 -8.257 10.062 1.00 87.88 72 ALA A CA 1
ATOM 590 C C . ALA A 1 72 ? 2.899 -8.318 8.571 1.00 87.88 72 ALA A C 1
ATOM 592 O O . ALA A 1 72 ? 2.719 -9.343 7.913 1.00 87.88 72 ALA A O 1
ATOM 593 N N . ALA A 1 73 ? 3.495 -7.244 8.040 1.00 86.81 73 ALA A N 1
ATOM 594 C CA . ALA A 1 73 ? 3.963 -7.191 6.659 1.00 86.81 73 ALA A CA 1
ATOM 595 C C . ALA A 1 73 ? 5.125 -8.155 6.374 1.00 86.81 73 ALA A C 1
ATOM 597 O O . ALA A 1 73 ? 5.146 -8.775 5.314 1.00 86.81 73 ALA A O 1
ATOM 598 N N . ALA A 1 74 ? 6.073 -8.293 7.305 1.00 85.12 74 ALA A N 1
ATOM 599 C CA . ALA A 1 74 ? 7.213 -9.198 7.172 1.00 85.12 74 ALA A CA 1
ATOM 600 C C . ALA A 1 74 ? 6.830 -10.679 7.297 1.00 85.12 74 ALA A C 1
ATOM 602 O O . ALA A 1 74 ? 7.511 -11.519 6.721 1.00 85.12 74 ALA A O 1
ATOM 603 N N . ARG A 1 75 ? 5.768 -10.995 8.050 1.00 83.50 75 ARG A N 1
ATOM 604 C CA . ARG A 1 75 ? 5.280 -12.370 8.249 1.00 83.50 75 ARG A CA 1
ATOM 605 C C . ARG A 1 75 ? 4.186 -12.803 7.275 1.00 83.50 75 ARG A C 1
ATOM 607 O O . ARG A 1 75 ? 3.845 -13.979 7.244 1.00 83.50 75 ARG A O 1
ATOM 614 N N . GLY A 1 76 ? 3.642 -11.880 6.482 1.00 87.12 76 GLY A N 1
ATOM 615 C CA . GLY A 1 76 ? 2.580 -12.201 5.525 1.00 87.12 76 GLY A CA 1
ATOM 616 C C . GLY A 1 76 ? 1.181 -12.266 6.143 1.00 87.12 76 GLY A C 1
ATOM 617 O O . GLY A 1 76 ? 0.277 -12.862 5.561 1.00 87.12 76 GLY A O 1
ATOM 618 N N . HIS A 1 77 ? 0.989 -11.630 7.296 1.00 91.12 77 HIS A N 1
ATOM 619 C CA . HIS A 1 77 ? -0.232 -11.669 8.100 1.00 91.12 77 HIS A CA 1
ATOM 620 C C . HIS A 1 77 ? -1.311 -10.737 7.538 1.00 91.12 77 HIS A C 1
ATOM 622 O O . HIS A 1 77 ? -1.585 -9.650 8.053 1.00 91.12 77 HIS A O 1
ATOM 628 N N . VAL A 1 78 ? -1.909 -11.141 6.416 1.00 90.00 78 VAL A N 1
ATOM 629 C CA . VAL A 1 78 ? -2.920 -10.353 5.689 1.00 90.00 78 VAL A CA 1
ATOM 630 C C . VAL A 1 78 ? -4.134 -10.044 6.567 1.00 90.00 78 VAL A C 1
ATOM 632 O O . VAL A 1 78 ? -4.690 -8.951 6.464 1.00 90.00 78 VAL A O 1
ATOM 635 N N . ARG A 1 79 ? -4.559 -10.983 7.425 1.00 88.94 79 ARG A N 1
ATOM 636 C CA . ARG A 1 79 ? -5.742 -10.808 8.284 1.00 88.94 79 ARG A CA 1
ATOM 637 C C . ARG A 1 79 ? -5.519 -9.684 9.281 1.00 88.94 79 ARG A C 1
ATOM 639 O O . ARG A 1 79 ? -6.343 -8.775 9.349 1.00 88.94 79 ARG A O 1
ATOM 646 N N . SER A 1 80 ? -4.363 -9.688 9.940 1.00 87.12 80 SER A N 1
ATOM 647 C CA . SER A 1 80 ? -3.928 -8.588 10.796 1.00 87.12 80 SER A CA 1
ATOM 648 C C . SER A 1 80 ? -3.911 -7.246 10.054 1.00 87.12 80 SER A C 1
ATOM 650 O O . SER A 1 80 ? -4.395 -6.251 10.586 1.00 87.12 80 SER A O 1
ATOM 652 N N . LEU A 1 81 ? -3.432 -7.203 8.803 1.00 85.81 81 LEU A N 1
ATOM 653 C CA . LEU A 1 81 ? -3.374 -5.976 7.989 1.00 85.81 81 LEU A CA 1
ATOM 654 C C . LEU A 1 81 ? -4.733 -5.493 7.458 1.00 85.81 81 LEU A C 1
ATOM 656 O O . LEU A 1 81 ? -4.856 -4.332 7.071 1.00 85.81 81 LEU A O 1
ATOM 660 N N . ARG A 1 82 ? -5.765 -6.344 7.421 1.00 86.25 82 ARG A N 1
ATOM 661 C CA . ARG A 1 82 ? -7.114 -5.962 6.964 1.00 86.25 82 ARG A CA 1
ATOM 662 C C . ARG A 1 82 ? -7.877 -5.102 7.964 1.00 86.25 82 ARG A C 1
ATOM 664 O O . ARG A 1 82 ? -8.885 -4.511 7.582 1.00 86.25 82 ARG A O 1
ATOM 671 N N . LEU A 1 83 ? -7.398 -4.993 9.201 1.00 82.81 83 LEU A N 1
ATOM 672 C CA . LEU A 1 83 ? -8.080 -4.212 10.223 1.00 82.81 83 LEU A CA 1
ATOM 673 C C . LEU A 1 83 ? -8.157 -2.721 9.839 1.00 82.81 83 LEU A C 1
ATOM 675 O O . LEU A 1 83 ? -7.134 -2.127 9.483 1.00 82.81 83 LEU A O 1
ATOM 679 N N . PRO A 1 84 ? -9.340 -2.081 9.952 1.00 74.81 84 PRO A N 1
ATOM 680 C CA . PRO A 1 84 ? -9.527 -0.669 9.603 1.00 74.81 84 PRO A CA 1
ATOM 681 C C . PRO A 1 84 ? -8.637 0.288 10.399 1.00 74.81 84 PRO A C 1
ATOM 683 O O . PRO A 1 84 ? -8.303 1.368 9.918 1.00 74.81 84 PRO A O 1
ATOM 686 N N . ALA A 1 85 ? -8.227 -0.114 11.605 1.00 75.12 85 ALA A N 1
ATOM 687 C CA . ALA A 1 85 ? -7.353 0.668 12.471 1.00 75.12 85 ALA A CA 1
ATOM 688 C C . ALA A 1 85 ? -6.012 1.035 11.803 1.00 75.12 85 ALA A C 1
ATOM 690 O O . ALA A 1 85 ? -5.456 2.093 12.094 1.00 75.12 85 ALA A O 1
ATOM 691 N N . TRP A 1 86 ? -5.524 0.224 10.856 1.00 74.19 86 TRP A N 1
ATOM 692 C CA . TRP A 1 86 ? -4.281 0.504 10.133 1.00 74.19 86 TRP A CA 1
ATOM 693 C C . TRP A 1 86 ? -4.406 1.623 9.097 1.00 74.19 86 TRP A C 1
ATOM 695 O O . TRP A 1 86 ? -3.404 2.264 8.779 1.00 74.19 86 TRP A O 1
ATOM 705 N N . ALA A 1 87 ? -5.612 1.900 8.595 1.00 65.06 87 ALA A N 1
ATOM 706 C CA . ALA A 1 87 ? -5.831 2.902 7.552 1.00 65.06 87 ALA A CA 1
ATOM 707 C C . ALA A 1 87 ? -5.461 4.327 8.005 1.00 65.06 87 ALA A C 1
ATOM 709 O O . ALA A 1 87 ? -5.037 5.138 7.188 1.00 65.06 87 ALA A O 1
ATOM 710 N N . ALA A 1 88 ? -5.584 4.630 9.302 1.00 60.25 88 ALA A N 1
ATOM 711 C CA . ALA A 1 88 ? -5.221 5.934 9.858 1.00 60.25 88 ALA A CA 1
ATOM 712 C C . ALA A 1 88 ? -3.709 6.077 10.137 1.00 60.25 88 ALA A C 1
ATOM 714 O O . ALA A 1 88 ? -3.174 7.177 10.024 1.00 60.25 88 ALA A O 1
ATOM 715 N N . GLY A 1 89 ? -3.011 4.977 10.458 1.00 59.50 89 GLY A N 1
ATOM 716 C CA . GLY A 1 89 ? -1.600 4.982 10.880 1.00 59.50 89 GLY A CA 1
ATOM 717 C C . GLY A 1 89 ? -0.586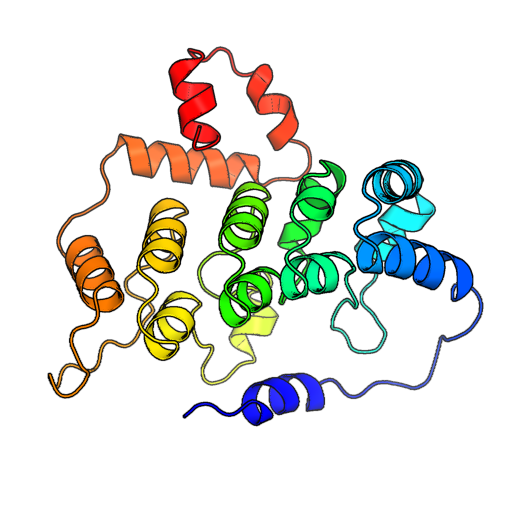 4.522 9.823 1.00 59.50 89 GLY A C 1
ATOM 718 O O . GLY A 1 89 ? 0.615 4.750 9.976 1.00 59.50 89 GLY A O 1
ATOM 719 N N . SER A 1 90 ? -1.027 3.898 8.723 1.00 56.94 90 SER A N 1
ATOM 720 C CA . SER A 1 90 ? -0.120 3.308 7.723 1.00 56.94 90 SER A CA 1
ATOM 721 C C . SER A 1 90 ? 0.760 4.334 7.001 1.00 56.94 90 SER A C 1
ATOM 723 O O . SER A 1 90 ? 1.820 3.958 6.502 1.00 56.94 90 SER A O 1
ATOM 725 N N . ALA A 1 91 ? 0.352 5.604 6.925 1.00 53.91 91 ALA A N 1
ATOM 726 C CA . ALA A 1 91 ? 1.153 6.659 6.302 1.00 53.91 91 ALA A CA 1
ATOM 727 C C . ALA A 1 91 ? 2.343 7.098 7.177 1.00 53.91 91 ALA A C 1
ATOM 729 O O . ALA A 1 91 ? 3.359 7.530 6.644 1.00 53.91 91 ALA A O 1
ATOM 730 N N . ALA A 1 92 ? 2.246 6.952 8.503 1.00 54.41 92 ALA A N 1
ATOM 731 C CA . ALA A 1 92 ? 3.294 7.355 9.444 1.00 54.41 92 ALA A CA 1
ATOM 732 C C . ALA A 1 92 ? 4.401 6.296 9.617 1.00 54.41 92 ALA A C 1
ATOM 734 O O . ALA A 1 92 ? 5.450 6.575 10.197 1.00 54.41 92 ALA A O 1
ATOM 735 N N . CYS A 1 93 ? 4.185 5.076 9.119 1.00 59.34 93 CYS A N 1
ATOM 736 C CA . CYS A 1 93 ? 5.075 3.942 9.346 1.00 59.34 93 CYS A CA 1
ATOM 737 C C . CYS A 1 93 ? 6.023 3.721 8.158 1.00 59.34 93 CYS A C 1
ATOM 739 O O . CYS A 1 93 ? 5.591 3.311 7.081 1.00 59.34 93 CYS A O 1
ATOM 741 N N . SER A 1 94 ? 7.329 3.912 8.360 1.00 65.00 94 SER A N 1
ATOM 742 C CA . SER A 1 94 ? 8.353 3.559 7.369 1.00 65.00 94 SER A CA 1
ATOM 743 C C . SER A 1 94 ? 8.694 2.065 7.439 1.00 65.00 94 SER A C 1
ATOM 745 O O . SER A 1 94 ? 8.897 1.509 8.524 1.00 65.00 94 SER A O 1
ATOM 747 N N . GLY A 1 95 ? 8.766 1.373 6.295 1.00 75.00 95 GLY A N 1
ATOM 748 C CA . GLY A 1 95 ? 9.193 -0.039 6.269 1.00 75.00 95 GLY A CA 1
ATOM 749 C C . GLY A 1 95 ? 8.193 -1.088 5.757 1.00 75.00 95 GLY A C 1
ATOM 750 O O . GLY A 1 95 ? 8.643 -1.952 5.002 1.00 75.00 95 GLY A O 1
ATOM 751 N N . PRO A 1 96 ? 6.895 -1.077 6.131 1.00 82.19 96 PRO A N 1
ATOM 752 C CA . PRO A 1 96 ? 5.994 -2.211 5.897 1.00 82.19 96 PRO A CA 1
ATOM 753 C C . PRO A 1 96 ? 5.874 -2.627 4.430 1.00 82.19 96 PRO A C 1
ATOM 755 O O . PRO A 1 96 ? 5.917 -3.816 4.119 1.00 82.19 96 PRO A O 1
ATOM 758 N N . LEU A 1 97 ? 5.770 -1.658 3.516 1.00 85.69 97 LEU A N 1
ATOM 759 C CA . LEU A 1 97 ? 5.571 -1.927 2.094 1.00 85.69 97 LEU A CA 1
ATOM 760 C C . LEU A 1 97 ? 6.826 -2.564 1.473 1.00 85.69 97 LEU A C 1
ATOM 762 O O . LEU A 1 97 ? 6.725 -3.519 0.705 1.00 85.69 97 LEU A O 1
ATOM 766 N N . TYR A 1 98 ? 8.018 -2.119 1.884 1.00 83.06 98 TYR A N 1
ATOM 767 C CA . TYR A 1 98 ? 9.275 -2.781 1.527 1.00 83.06 98 TYR A CA 1
ATOM 768 C C . TYR A 1 98 ? 9.371 -4.190 2.102 1.00 83.06 98 TYR A C 1
ATOM 770 O O . TYR A 1 98 ? 9.818 -5.070 1.386 1.00 83.06 98 TYR A O 1
ATOM 778 N N . LEU A 1 99 ? 8.972 -4.431 3.355 1.00 83.00 99 LEU A N 1
ATOM 779 C CA . LEU A 1 99 ? 9.061 -5.767 3.959 1.00 83.00 99 LEU A CA 1
ATOM 780 C C . LEU A 1 99 ? 8.134 -6.757 3.244 1.00 83.00 99 LEU A C 1
ATOM 782 O O . LEU A 1 99 ? 8.589 -7.823 2.835 1.00 83.00 99 LEU A O 1
ATOM 786 N N . ALA A 1 100 ? 6.880 -6.370 2.990 1.00 88.31 100 ALA A N 1
ATOM 787 C CA . ALA A 1 100 ? 5.953 -7.180 2.202 1.00 88.31 100 ALA A CA 1
ATOM 788 C C . ALA A 1 100 ? 6.518 -7.482 0.805 1.00 88.31 100 ALA A C 1
ATOM 790 O O . ALA A 1 100 ? 6.430 -8.613 0.329 1.00 88.31 100 ALA A O 1
ATOM 791 N N . ALA A 1 101 ? 7.171 -6.498 0.172 1.00 86.12 101 ALA A N 1
ATOM 792 C CA . ALA A 1 101 ? 7.934 -6.745 -1.039 1.00 86.12 101 ALA A CA 1
ATOM 793 C C . ALA A 1 101 ? 9.089 -7.714 -0.767 1.00 86.12 101 ALA A C 1
ATOM 795 O O . ALA A 1 101 ? 9.095 -8.782 -1.345 1.00 86.12 101 ALA A O 1
ATOM 796 N N . ALA A 1 102 ? 10.078 -7.413 0.065 1.00 83.00 102 ALA A N 1
ATOM 797 C CA . ALA A 1 102 ? 11.274 -8.230 0.276 1.00 83.00 102 ALA A CA 1
ATOM 798 C C . ALA A 1 102 ? 10.958 -9.715 0.540 1.00 83.00 102 ALA A C 1
ATOM 800 O O . ALA A 1 102 ? 11.594 -10.575 -0.065 1.00 83.00 102 ALA A O 1
ATOM 801 N N . TYR A 1 103 ? 9.920 -10.000 1.332 1.00 84.50 103 TYR A N 1
ATOM 802 C CA . TYR A 1 103 ? 9.479 -11.361 1.658 1.00 84.50 103 TYR A CA 1
ATOM 803 C C . TYR A 1 103 ? 8.462 -11.968 0.672 1.00 84.50 103 TYR A C 1
ATOM 805 O O . TYR A 1 103 ? 8.139 -13.146 0.770 1.00 84.50 103 TYR A O 1
ATOM 813 N N . GLY A 1 104 ? 7.988 -11.213 -0.325 1.00 87.69 104 GLY A N 1
ATOM 814 C CA . GLY A 1 104 ? 7.129 -11.735 -1.396 1.00 87.69 104 GLY A CA 1
ATOM 815 C C . GLY A 1 104 ? 5.642 -11.843 -1.041 1.00 87.69 104 GLY A C 1
ATOM 816 O O . GLY A 1 104 ? 4.892 -12.520 -1.738 1.00 87.69 104 GLY A O 1
ATOM 817 N N . HIS A 1 105 ? 5.184 -11.139 -0.009 1.00 91.81 105 HIS A N 1
ATOM 818 C CA . HIS A 1 105 ? 3.789 -11.123 0.425 1.00 91.81 105 HIS A CA 1
ATOM 819 C C . HIS A 1 105 ? 2.956 -10.118 -0.387 1.00 91.81 105 HIS A C 1
ATOM 821 O O . HIS A 1 105 ? 2.672 -9.006 0.065 1.00 91.81 105 HIS A O 1
ATOM 827 N N . LEU A 1 106 ? 2.562 -10.510 -1.604 1.00 92.56 106 LEU A N 1
ATOM 828 C CA . LEU A 1 106 ? 1.837 -9.649 -2.553 1.00 92.56 106 LEU A CA 1
ATOM 829 C C . LEU A 1 106 ? 0.515 -9.108 -1.989 1.00 92.56 106 LEU A C 1
ATOM 831 O O . LEU A 1 106 ? 0.186 -7.941 -2.190 1.00 92.56 106 LEU A O 1
ATOM 835 N N . GLU A 1 107 ? -0.235 -9.931 -1.259 1.00 92.94 107 GLU A N 1
ATOM 836 C CA . GLU A 1 107 ? -1.520 -9.509 -0.698 1.00 92.94 107 GLU A CA 1
ATOM 837 C C . GLU A 1 107 ? -1.335 -8.510 0.455 1.00 92.94 107 GLU A C 1
ATOM 839 O O . GLU A 1 107 ? -2.036 -7.501 0.514 1.00 92.94 107 GLU A O 1
ATOM 844 N N . CYS A 1 108 ? -0.320 -8.697 1.308 1.00 90.75 108 CYS A N 1
ATOM 845 C CA . CYS A 1 108 ? 0.066 -7.688 2.300 1.00 90.75 108 CYS A CA 1
ATOM 846 C C . CYS A 1 108 ? 0.469 -6.375 1.623 1.00 90.75 108 CYS A C 1
ATOM 848 O O . CYS A 1 108 ? 0.069 -5.298 2.057 1.00 90.75 108 CYS A O 1
ATOM 850 N N . PHE A 1 109 ? 1.226 -6.462 0.529 1.00 91.44 109 PHE A N 1
ATOM 851 C CA . PHE A 1 109 ? 1.652 -5.307 -0.253 1.00 91.44 109 PHE A CA 1
ATOM 852 C C . PHE A 1 109 ? 0.459 -4.534 -0.833 1.00 91.44 109 PHE A C 1
ATOM 854 O O . PHE A 1 109 ? 0.379 -3.314 -0.684 1.00 91.44 109 PHE A O 1
ATOM 861 N N . ARG A 1 110 ? -0.512 -5.244 -1.424 1.00 91.94 110 ARG A N 1
ATOM 862 C CA . ARG A 1 110 ? -1.779 -4.669 -1.899 1.00 91.94 110 ARG A CA 1
ATOM 863 C C . ARG A 1 110 ? -2.547 -3.998 -0.761 1.00 91.94 110 ARG A C 1
ATOM 865 O O . ARG A 1 110 ? -2.983 -2.861 -0.923 1.00 91.94 110 ARG A O 1
ATOM 872 N N . MET A 1 111 ? -2.692 -4.668 0.382 1.00 89.25 111 MET A N 1
ATOM 873 C CA . MET A 1 111 ? -3.416 -4.129 1.538 1.00 89.25 111 MET A CA 1
ATOM 874 C C . MET A 1 111 ? -2.780 -2.845 2.079 1.00 89.25 111 MET A C 1
ATOM 876 O O . MET A 1 111 ? -3.484 -1.873 2.339 1.00 89.25 111 MET A O 1
ATOM 880 N N . LEU A 1 112 ? -1.451 -2.791 2.175 1.00 87.69 112 LEU A N 1
ATOM 881 C CA . LEU A 1 112 ? -0.731 -1.590 2.610 1.00 87.69 112 LEU A CA 1
ATOM 882 C C . LEU A 1 112 ? -0.932 -0.413 1.639 1.00 87.69 112 LEU A C 1
ATOM 884 O O . LEU A 1 112 ? -1.159 0.719 2.067 1.00 87.69 112 LEU A O 1
ATOM 888 N N . LEU A 1 113 ? -0.913 -0.667 0.327 1.00 88.50 113 LEU A N 1
ATOM 889 C CA . LEU A 1 113 ? -1.223 0.347 -0.688 1.00 88.50 113 LEU A CA 1
ATOM 890 C C . LEU A 1 113 ? -2.685 0.824 -0.613 1.00 88.50 113 LEU A C 1
ATOM 892 O O . LEU A 1 113 ? -2.968 2.017 -0.794 1.00 88.50 113 LEU A O 1
ATOM 896 N N . LEU A 1 114 ? -3.619 -0.084 -0.315 1.00 86.44 114 LEU A N 1
ATOM 897 C CA . LEU A 1 114 ? -5.028 0.247 -0.087 1.00 86.44 114 LEU A CA 1
ATOM 898 C C . LEU A 1 114 ? -5.210 1.161 1.127 1.00 86.44 114 LEU A C 1
ATOM 900 O O . LEU A 1 114 ? -5.960 2.134 1.018 1.00 86.44 114 LEU A O 1
ATOM 904 N N . HIS A 1 115 ? -4.450 0.922 2.197 1.00 81.50 115 HIS A N 1
ATOM 905 C CA . HIS A 1 115 ? -4.384 1.760 3.403 1.00 81.50 115 HIS A CA 1
ATOM 906 C C . HIS A 1 115 ? -3.572 3.048 3.233 1.00 81.50 115 HIS A C 1
ATOM 908 O O . HIS A 1 115 ? -3.410 3.814 4.176 1.00 81.50 115 HIS A O 1
ATOM 914 N N . GLY A 1 116 ? -3.088 3.330 2.023 1.00 81.69 116 GLY A N 1
ATOM 915 C CA . GLY A 1 116 ? -2.516 4.628 1.685 1.00 81.69 116 GLY A CA 1
ATOM 916 C C . GLY A 1 116 ? -0.999 4.730 1.812 1.00 81.69 116 GLY A C 1
ATOM 917 O O . GLY A 1 116 ? -0.488 5.844 1.660 1.00 81.69 116 GLY A O 1
ATOM 918 N N . ALA A 1 117 ? -0.282 3.615 1.990 1.00 83.44 117 ALA A N 1
ATOM 919 C CA . ALA A 1 117 ? 1.181 3.592 1.965 1.00 83.44 117 ALA A CA 1
ATOM 920 C C . ALA A 1 117 ? 1.761 4.329 0.737 1.00 83.44 117 ALA A C 1
ATOM 922 O O . ALA A 1 117 ? 1.145 4.403 -0.337 1.00 83.44 117 ALA A O 1
ATOM 923 N N . GLU A 1 118 ? 2.939 4.928 0.913 1.00 83.56 118 GLU A N 1
ATOM 924 C CA . GLU A 1 118 ? 3.628 5.683 -0.135 1.00 83.56 118 GLU A CA 1
ATOM 925 C C . GLU A 1 118 ? 4.346 4.711 -1.102 1.00 83.56 118 GLU A C 1
ATOM 927 O O . GLU A 1 118 ? 5.179 3.915 -0.653 1.00 83.56 118 GLU A O 1
ATOM 932 N N . PRO A 1 119 ? 4.008 4.717 -2.410 1.00 89.19 119 PRO A N 1
ATOM 933 C CA . PRO A 1 119 ? 4.480 3.706 -3.357 1.00 89.19 119 PRO A CA 1
ATOM 934 C C . PRO A 1 119 ? 5.873 3.977 -3.964 1.00 89.19 119 PRO A C 1
ATOM 936 O O . PRO A 1 119 ? 6.412 3.101 -4.634 1.00 89.19 119 PRO A O 1
ATOM 939 N N . ASN A 1 120 ? 6.477 5.151 -3.775 1.00 87.25 120 ASN A N 1
ATOM 940 C CA . ASN A 1 120 ? 7.802 5.476 -4.307 1.00 87.25 120 ASN A CA 1
ATOM 941 C C . ASN A 1 120 ? 8.933 5.020 -3.386 1.00 87.25 120 ASN A C 1
ATOM 943 O O . ASN A 1 120 ? 9.803 4.279 -3.834 1.00 87.25 120 ASN A O 1
ATOM 947 N N . TYR A 1 121 ? 8.934 5.443 -2.122 1.00 76.81 121 TYR A N 1
ATOM 948 C CA . TYR A 1 121 ? 10.080 5.324 -1.211 1.00 76.81 121 TYR A CA 1
ATOM 949 C C . TYR A 1 121 ? 9.769 4.585 0.092 1.00 76.81 121 TYR A C 1
ATOM 951 O O . TYR A 1 121 ? 10.639 4.512 0.958 1.00 76.81 121 TYR A O 1
ATOM 959 N N . ASN A 1 122 ? 8.56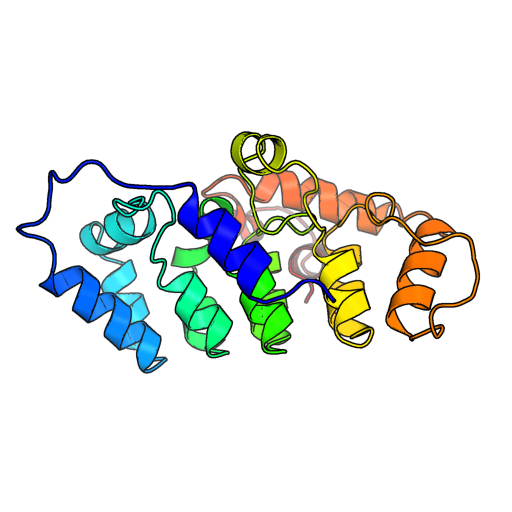8 4.003 0.250 1.00 69.75 122 ASN A N 1
ATOM 960 C CA . ASN A 1 122 ? 8.187 3.247 1.458 1.00 69.75 122 ASN A CA 1
ATOM 961 C C . ASN A 1 122 ? 8.254 4.088 2.760 1.00 69.75 122 ASN A C 1
ATOM 963 O O . ASN A 1 122 ? 8.290 3.553 3.871 1.00 69.75 122 ASN A O 1
ATOM 967 N N . CYS A 1 123 ? 8.285 5.412 2.615 1.00 69.56 123 CYS A N 1
ATOM 968 C CA . CYS A 1 123 ? 8.300 6.401 3.678 1.00 69.56 123 CYS A CA 1
ATOM 969 C C . CYS A 1 123 ? 7.528 7.622 3.175 1.00 69.56 123 CYS A C 1
ATOM 971 O O . CYS A 1 123 ? 7.804 8.101 2.076 1.00 69.56 123 CYS A O 1
ATOM 973 N N . ALA A 1 124 ? 6.560 8.101 3.955 1.00 65.44 124 ALA A N 1
ATOM 974 C CA . ALA A 1 124 ? 5.837 9.330 3.631 1.00 65.44 124 ALA A CA 1
ATOM 975 C C . ALA A 1 124 ? 6.555 10.592 4.140 1.00 65.44 124 ALA A C 1
ATOM 977 O O . ALA A 1 124 ? 6.180 11.696 3.760 1.00 65.44 124 ALA A O 1
ATOM 978 N N . ASP A 1 125 ? 7.565 10.440 5.005 1.00 67.50 125 ASP A N 1
ATOM 979 C CA . ASP A 1 125 ? 8.328 11.559 5.552 1.00 67.50 125 ASP A CA 1
ATOM 980 C C . ASP A 1 125 ? 9.436 11.970 4.572 1.00 67.50 125 ASP A C 1
ATOM 982 O O . ASP A 1 125 ? 10.498 11.344 4.491 1.00 67.50 125 ASP A O 1
ATOM 986 N N . GLU A 1 126 ? 9.165 13.028 3.808 1.00 68.19 126 GLU A N 1
ATOM 987 C CA . GLU A 1 126 ? 10.094 13.589 2.824 1.00 68.19 126 GLU A CA 1
ATOM 988 C C . GLU A 1 126 ? 11.419 14.035 3.457 1.00 68.19 126 GLU A C 1
ATOM 990 O O . GLU A 1 126 ? 12.461 13.935 2.811 1.00 68.19 126 GLU A O 1
ATOM 995 N N . SER A 1 127 ? 11.413 14.464 4.727 1.00 65.69 127 SER A N 1
ATOM 996 C CA . SER A 1 127 ? 12.633 14.885 5.425 1.00 65.69 127 SER A CA 1
ATOM 997 C C . SER A 1 127 ? 13.577 13.707 5.665 1.00 65.69 127 SER A C 1
ATOM 999 O O . SER A 1 127 ? 14.787 13.831 5.474 1.00 65.69 127 SER A O 1
ATOM 1001 N N . VAL A 1 128 ? 13.019 12.536 5.987 1.00 66.25 128 VAL A N 1
ATOM 1002 C CA . VAL A 1 128 ? 13.779 11.291 6.148 1.00 66.25 128 VAL A CA 1
ATOM 1003 C C . VAL A 1 128 ? 14.325 10.831 4.800 1.00 66.25 128 VAL A C 1
ATOM 1005 O O . VAL A 1 128 ? 15.483 10.431 4.712 1.00 66.25 128 VAL A O 1
ATOM 1008 N N . VAL A 1 129 ? 13.528 10.925 3.730 1.00 67.50 129 VAL A N 1
ATOM 1009 C CA . VAL A 1 129 ? 13.978 10.562 2.376 1.00 67.50 129 VAL A CA 1
ATOM 1010 C C . VAL A 1 129 ? 15.103 11.489 1.899 1.00 67.50 129 VAL A C 1
ATOM 1012 O O . VAL A 1 129 ? 16.078 11.005 1.329 1.00 67.50 129 VAL A O 1
ATOM 1015 N N . ALA A 1 130 ? 15.013 12.793 2.175 1.00 69.19 130 ALA A N 1
ATOM 1016 C CA . ALA A 1 130 ? 16.008 13.789 1.774 1.00 69.19 130 ALA A CA 1
ATOM 1017 C C . ALA A 1 130 ? 17.359 13.647 2.498 1.00 69.19 130 ALA A C 1
ATOM 1019 O O . ALA A 1 130 ? 18.393 14.027 1.951 1.00 69.19 130 ALA A O 1
ATOM 1020 N N . GLN A 1 131 ? 17.373 13.085 3.710 1.00 69.56 131 GLN A N 1
ATOM 1021 C CA . GLN A 1 131 ? 18.614 12.785 4.437 1.00 69.56 131 GLN A CA 1
ATOM 1022 C C . GLN A 1 131 ? 19.381 11.598 3.836 1.00 69.56 131 GLN A C 1
ATOM 1024 O O . GLN A 1 131 ? 20.584 11.448 4.063 1.00 69.56 131 GLN A O 1
ATOM 1029 N N . VAL A 1 132 ? 18.713 10.747 3.054 1.00 68.69 132 VAL A N 1
ATOM 1030 C CA . VAL A 1 132 ? 19.359 9.624 2.379 1.00 68.69 132 VAL A CA 1
ATOM 1031 C C . VAL A 1 132 ? 20.014 10.133 1.100 1.00 68.69 132 VAL A C 1
ATOM 1033 O O . VAL A 1 132 ? 19.347 10.615 0.194 1.00 68.69 132 VAL A O 1
ATOM 1036 N N . LYS A 1 133 ? 21.338 9.975 0.999 1.00 67.50 133 LYS A N 1
ATOM 1037 C CA . LYS A 1 133 ? 22.123 10.432 -0.161 1.00 67.50 133 LYS A CA 1
ATOM 1038 C C . LYS A 1 133 ? 21.648 9.830 -1.495 1.00 67.50 133 LYS A C 1
ATOM 1040 O O . LYS A 1 133 ? 21.704 10.498 -2.519 1.00 67.50 133 LYS A O 1
ATOM 1045 N N . GLU A 1 134 ? 21.197 8.575 -1.475 1.00 68.88 134 GLU A N 1
ATOM 1046 C CA . GLU A 1 134 ? 20.670 7.851 -2.641 1.00 68.88 134 GLU A CA 1
ATOM 1047 C C . GLU A 1 134 ? 19.469 6.978 -2.226 1.00 68.88 134 GLU A C 1
ATOM 1049 O O . GLU A 1 134 ? 19.626 5.775 -1.971 1.00 68.88 134 GLU A O 1
ATOM 1054 N N . PRO A 1 135 ? 18.263 7.561 -2.094 1.00 72.50 135 PRO A N 1
ATOM 1055 C CA . PRO A 1 135 ? 17.089 6.808 -1.691 1.00 72.50 135 PRO A CA 1
ATOM 1056 C C . PRO A 1 135 ? 16.677 5.890 -2.839 1.00 72.50 135 PRO A C 1
ATOM 1058 O O . PRO A 1 135 ? 16.410 6.339 -3.952 1.00 72.50 135 PRO A O 1
ATOM 1061 N N . LYS A 1 136 ? 16.618 4.583 -2.574 1.00 77.38 136 LYS A N 1
ATOM 1062 C CA . LYS A 1 136 ? 16.177 3.622 -3.589 1.00 77.38 136 LYS A CA 1
ATOM 1063 C C . LYS A 1 136 ? 14.672 3.503 -3.576 1.00 77.38 136 LYS A C 1
ATOM 1065 O O . LYS A 1 136 ? 14.065 3.302 -2.526 1.00 77.38 136 LYS A O 1
ATOM 1070 N N . THR A 1 137 ? 14.088 3.578 -4.757 1.00 85.94 137 THR A N 1
ATOM 1071 C CA . THR A 1 137 ? 12.646 3.444 -4.929 1.00 85.94 137 THR A CA 1
ATOM 1072 C C . THR A 1 137 ? 12.194 1.996 -4.729 1.00 85.94 137 THR A C 1
ATOM 1074 O O . THR A 1 137 ? 12.938 1.030 -4.942 1.00 85.94 137 THR A O 1
ATOM 1077 N N . LEU A 1 138 ? 10.925 1.812 -4.378 1.00 85.50 138 LEU A N 1
ATOM 1078 C CA . LEU A 1 138 ? 10.283 0.502 -4.335 1.00 85.50 138 LEU A CA 1
ATOM 1079 C C . LEU A 1 138 ? 10.294 -0.189 -5.705 1.00 85.50 138 LEU A C 1
ATOM 1081 O O . LEU A 1 138 ? 10.467 -1.405 -5.779 1.00 85.50 138 LEU A O 1
ATOM 1085 N N . LEU A 1 139 ? 10.193 0.576 -6.794 1.00 88.38 139 LEU A N 1
ATOM 1086 C CA . LEU A 1 139 ? 10.338 0.050 -8.151 1.00 88.38 139 LEU A CA 1
ATOM 1087 C C . LEU A 1 139 ? 11.747 -0.526 -8.382 1.00 88.38 139 LEU A C 1
ATOM 1089 O O . LEU A 1 139 ? 11.872 -1.661 -8.834 1.00 88.38 139 LEU A O 1
ATOM 1093 N N . GLU A 1 140 ? 12.813 0.187 -8.002 1.00 84.06 140 GLU A N 1
ATOM 1094 C CA . GLU A 1 140 ? 14.196 -0.309 -8.122 1.00 84.06 140 GLU A CA 1
ATOM 1095 C C . GLU A 1 140 ? 14.466 -1.535 -7.250 1.00 84.06 140 GLU A C 1
ATOM 1097 O O . GLU A 1 140 ? 15.175 -2.457 -7.667 1.00 84.06 140 GLU A O 1
ATOM 1102 N N . THR A 1 141 ? 13.913 -1.566 -6.036 1.00 80.62 141 THR A N 1
ATOM 1103 C CA . THR A 1 141 ? 14.045 -2.740 -5.165 1.00 80.62 141 THR A CA 1
ATOM 1104 C C . THR A 1 141 ? 13.328 -3.949 -5.769 1.00 80.62 141 THR A C 1
ATOM 1106 O O . THR A 1 141 ? 13.937 -5.014 -5.869 1.00 80.62 141 THR A O 1
ATOM 1109 N N . CYS A 1 142 ? 12.100 -3.796 -6.277 1.00 84.56 142 CYS A N 1
ATOM 1110 C CA . CYS A 1 142 ? 11.367 -4.880 -6.941 1.00 84.56 142 CYS A CA 1
ATOM 1111 C C . CYS A 1 142 ? 12.069 -5.390 -8.208 1.00 84.56 142 CYS A C 1
ATOM 1113 O O . CYS A 1 142 ? 12.107 -6.600 -8.439 1.00 84.56 142 CYS A O 1
ATOM 1115 N N . LEU A 1 143 ? 12.674 -4.496 -8.995 1.00 82.75 143 LEU A N 1
ATOM 1116 C CA . LEU A 1 143 ? 13.464 -4.870 -10.170 1.00 82.75 143 LEU A CA 1
ATOM 1117 C C . LEU A 1 143 ? 14.712 -5.677 -9.788 1.00 82.75 143 LEU A C 1
ATOM 1119 O O . LEU A 1 143 ? 15.009 -6.688 -10.422 1.00 82.75 143 LEU A O 1
ATOM 1123 N N . ARG A 1 144 ? 15.416 -5.289 -8.714 1.00 76.38 144 ARG A N 1
ATOM 1124 C CA . ARG A 1 144 ? 16.624 -5.992 -8.243 1.00 76.38 144 ARG A CA 1
ATOM 1125 C C . ARG A 1 144 ? 16.337 -7.406 -7.732 1.00 76.38 144 ARG A C 1
ATOM 1127 O O . ARG A 1 144 ? 17.196 -8.273 -7.862 1.00 76.38 144 ARG A O 1
ATOM 1134 N N . HIS A 1 145 ? 15.161 -7.641 -7.155 1.00 71.12 145 HIS A N 1
ATOM 1135 C CA . HIS A 1 145 ? 14.766 -8.937 -6.593 1.00 71.12 145 HIS A CA 1
ATOM 1136 C C . HIS A 1 145 ? 14.095 -9.875 -7.618 1.00 71.12 145 HIS A C 1
ATOM 1138 O O . HIS A 1 145 ? 13.253 -10.686 -7.249 1.00 71.12 145 HIS A O 1
ATOM 1144 N N . GLY A 1 146 ? 14.468 -9.782 -8.901 1.00 65.19 146 GLY A N 1
ATOM 1145 C CA . GLY A 1 146 ? 14.007 -10.712 -9.940 1.00 65.19 146 GLY A CA 1
ATOM 1146 C C . GLY A 1 146 ? 12.740 -10.280 -10.682 1.00 65.19 146 GLY A C 1
ATOM 1147 O O . GLY A 1 146 ? 12.069 -11.123 -11.260 1.00 65.19 146 GLY A O 1
ATOM 1148 N N . GLY A 1 147 ? 12.408 -8.982 -10.685 1.00 61.59 147 GLY A N 1
ATOM 1149 C CA . GLY A 1 147 ? 11.392 -8.434 -11.588 1.00 61.59 147 GLY A CA 1
ATOM 1150 C C . GLY A 1 147 ? 9.982 -8.972 -11.357 1.00 61.59 147 GLY A C 1
ATOM 1151 O O . GLY A 1 147 ? 9.300 -9.291 -12.323 1.00 61.59 147 GLY A O 1
ATOM 1152 N N . ARG A 1 148 ? 9.540 -9.059 -10.096 1.00 75.50 148 ARG A N 1
ATOM 1153 C CA . ARG A 1 148 ? 8.186 -9.519 -9.744 1.00 75.50 148 ARG A CA 1
ATOM 1154 C C . ARG A 1 148 ? 7.124 -8.591 -10.336 1.00 75.50 148 ARG A C 1
ATOM 1156 O O . ARG A 1 148 ? 6.792 -7.565 -9.733 1.00 75.50 148 ARG A O 1
ATOM 1163 N N . GLY A 1 149 ? 6.621 -8.958 -11.514 1.00 86.81 149 GLY A N 1
ATOM 1164 C CA . GLY A 1 149 ? 5.728 -8.137 -12.327 1.00 86.81 149 GLY A CA 1
ATOM 1165 C C . GLY A 1 149 ? 4.519 -7.634 -11.547 1.00 86.81 149 GLY A C 1
ATOM 1166 O O . GLY A 1 149 ? 4.182 -6.461 -11.648 1.00 86.81 149 GLY A O 1
ATOM 1167 N N . ASP A 1 150 ? 3.948 -8.459 -10.671 1.00 92.12 150 ASP A N 1
ATOM 1168 C CA . ASP A 1 150 ? 2.754 -8.096 -9.901 1.00 92.12 150 ASP A CA 1
ATOM 1169 C C . ASP A 1 150 ? 2.987 -6.964 -8.896 1.00 92.12 150 ASP A C 1
ATOM 1171 O O . ASP A 1 150 ? 2.146 -6.077 -8.761 1.00 92.12 150 ASP A O 1
ATOM 1175 N N . PHE A 1 151 ? 4.150 -6.926 -8.238 1.00 91.50 151 PHE A N 1
ATOM 1176 C CA . PHE A 1 151 ? 4.500 -5.814 -7.346 1.00 91.50 151 PHE A CA 1
ATOM 1177 C C . PHE A 1 151 ? 4.686 -4.522 -8.140 1.00 91.50 151 PHE A C 1
ATOM 1179 O O . PHE A 1 151 ? 4.236 -3.462 -7.715 1.00 91.50 151 PHE A O 1
ATOM 1186 N N . ILE A 1 152 ? 5.315 -4.608 -9.313 1.00 91.75 152 ILE A N 1
ATOM 1187 C CA . ILE A 1 152 ? 5.541 -3.455 -10.191 1.00 91.75 152 ILE A CA 1
ATOM 1188 C C . ILE A 1 152 ? 4.215 -2.949 -10.768 1.00 91.75 152 ILE A C 1
ATOM 1190 O O . ILE A 1 152 ? 3.974 -1.743 -10.740 1.00 91.75 152 ILE A O 1
ATOM 1194 N N . ARG A 1 153 ? 3.323 -3.848 -11.206 1.00 92.94 153 ARG A N 1
ATOM 1195 C CA . ARG A 1 153 ? 1.955 -3.515 -11.631 1.00 92.94 153 ARG A CA 1
ATOM 1196 C C . ARG A 1 153 ? 1.207 -2.796 -10.517 1.00 92.94 153 ARG A C 1
ATOM 1198 O O . ARG A 1 153 ? 0.698 -1.709 -10.759 1.00 92.94 153 ARG A O 1
ATOM 1205 N N . LEU A 1 154 ? 1.223 -3.330 -9.292 1.00 94.19 154 LEU A N 1
ATOM 1206 C CA . LEU A 1 154 ? 0.593 -2.681 -8.140 1.00 94.19 154 LEU A CA 1
ATOM 1207 C C . LEU A 1 154 ? 1.183 -1.297 -7.861 1.00 94.19 154 LEU A C 1
ATOM 1209 O O . LEU A 1 154 ? 0.439 -0.336 -7.694 1.00 94.19 154 LEU A O 1
ATOM 1213 N N . LEU A 1 155 ? 2.506 -1.156 -7.854 1.00 93.38 155 LEU A N 1
ATOM 1214 C CA . LEU A 1 155 ? 3.148 0.144 -7.661 1.00 93.38 155 LEU A CA 1
ATOM 1215 C C . LEU A 1 155 ? 2.706 1.156 -8.722 1.00 93.38 155 LEU A C 1
ATOM 1217 O O . LEU A 1 155 ? 2.303 2.269 -8.383 1.00 93.38 155 LEU A O 1
ATOM 1221 N N . ILE A 1 156 ? 2.718 0.763 -9.997 1.00 92.75 156 ILE A N 1
ATOM 1222 C CA . ILE A 1 156 ? 2.261 1.603 -11.109 1.00 92.75 156 ILE A CA 1
ATOM 1223 C C . ILE A 1 156 ? 0.783 1.954 -10.933 1.00 92.75 156 ILE A C 1
ATOM 1225 O O . ILE A 1 156 ? 0.405 3.119 -11.069 1.00 92.75 156 ILE A O 1
ATOM 1229 N N . ASP A 1 157 ? -0.065 0.979 -10.622 1.00 92.69 157 ASP A N 1
ATOM 1230 C CA . ASP A 1 157 ? -1.507 1.143 -10.452 1.00 92.69 157 ASP A CA 1
ATOM 1231 C C . ASP A 1 157 ? -1.859 2.124 -9.339 1.00 92.69 157 ASP A C 1
ATOM 1233 O O . ASP A 1 157 ? -2.748 2.954 -9.541 1.00 92.69 157 ASP A O 1
ATOM 1237 N N . PHE A 1 158 ? -1.107 2.088 -8.236 1.00 92.31 158 PHE A N 1
ATOM 1238 C CA . PHE A 1 158 ? -1.222 2.996 -7.095 1.00 92.31 158 PHE A CA 1
ATOM 1239 C C . PHE A 1 158 ? -0.433 4.306 -7.252 1.00 92.31 158 PHE A C 1
ATOM 1241 O O . PHE A 1 158 ? -0.443 5.147 -6.351 1.00 92.31 158 PHE A O 1
ATOM 1248 N N . GLY A 1 159 ? 0.164 4.538 -8.424 1.00 91.44 159 GLY A N 1
ATOM 1249 C CA . GLY A 1 159 ? 0.700 5.838 -8.818 1.00 91.44 159 GLY A CA 1
ATOM 1250 C C . GLY A 1 159 ? 2.155 6.082 -8.432 1.00 91.44 159 GLY A C 1
ATOM 1251 O O . GLY A 1 159 ? 2.529 7.244 -8.272 1.00 91.44 159 GLY A O 1
ATOM 1252 N N . ALA A 1 160 ? 2.965 5.027 -8.300 1.00 92.00 160 ALA A N 1
ATOM 1253 C CA . ALA A 1 160 ? 4.417 5.158 -8.252 1.00 92.00 160 ALA A CA 1
ATOM 1254 C C . ALA A 1 160 ? 4.921 5.920 -9.486 1.00 92.00 160 ALA A C 1
ATOM 1256 O O . ALA A 1 160 ? 4.487 5.682 -10.618 1.00 92.00 160 ALA A O 1
ATOM 1257 N N . ASN A 1 161 ? 5.853 6.838 -9.266 1.00 91.00 161 ASN A N 1
ATOM 1258 C CA . ASN A 1 161 ? 6.485 7.608 -10.313 1.00 91.00 161 ASN A CA 1
ATOM 1259 C C . ASN A 1 161 ? 7.495 6.725 -11.054 1.00 91.00 161 ASN A C 1
ATOM 1261 O O . ASN A 1 161 ? 8.599 6.446 -10.584 1.00 91.00 161 ASN A O 1
ATOM 1265 N N . VAL A 1 162 ? 7.099 6.317 -12.257 1.00 91.00 162 VAL A N 1
ATOM 1266 C CA . VAL A 1 162 ? 7.877 5.442 -13.137 1.00 91.00 162 VAL A CA 1
ATOM 1267 C C . VAL A 1 162 ? 9.194 6.053 -13.607 1.00 91.00 162 VAL A C 1
ATOM 1269 O O . VAL A 1 162 ? 10.028 5.311 -14.118 1.00 91.00 162 VAL A O 1
ATOM 1272 N N . TYR A 1 163 ? 9.414 7.359 -13.442 1.00 89.12 163 TYR A N 1
ATOM 1273 C CA . TYR A 1 163 ? 10.628 8.057 -13.880 1.00 89.12 163 TYR A CA 1
ATOM 1274 C C . TYR A 1 163 ? 11.700 8.181 -12.792 1.00 89.12 163 TYR A C 1
ATOM 1276 O O . TYR A 1 163 ? 12.837 8.493 -13.127 1.00 89.12 163 TYR A O 1
ATOM 1284 N N . LEU A 1 164 ? 11.374 7.895 -11.524 1.00 86.69 164 LEU A N 1
ATOM 1285 C CA . LEU A 1 164 ? 12.360 7.915 -10.435 1.00 86.69 164 LEU A CA 1
ATOM 1286 C C . LEU A 1 164 ? 13.440 6.828 -10.568 1.00 86.69 164 LEU A C 1
ATOM 1288 O O . LEU A 1 164 ? 14.599 7.138 -10.309 1.00 86.69 164 LEU A O 1
ATOM 1292 N N . PRO A 1 165 ? 13.121 5.580 -10.978 1.00 82.69 165 PRO A N 1
ATOM 1293 C CA . PRO A 1 165 ? 14.141 4.561 -11.182 1.00 82.69 165 PRO A CA 1
ATOM 1294 C C . PRO A 1 165 ? 15.156 4.965 -12.249 1.00 82.69 165 PRO A C 1
ATOM 1296 O O . PRO A 1 165 ? 14.786 5.226 -13.404 1.00 82.69 165 PRO A O 1
ATOM 1299 N N . GLY A 1 166 ? 16.438 4.915 -11.896 1.00 74.94 166 GLY A N 1
ATOM 1300 C CA . GLY A 1 166 ? 17.514 4.987 -12.876 1.00 74.94 166 GLY A CA 1
ATOM 1301 C C . GLY A 1 166 ? 17.531 3.706 -13.708 1.00 74.94 166 GLY A C 1
ATOM 1302 O O . GLY A 1 166 ? 18.029 2.680 -13.250 1.00 74.94 166 GLY A O 1
ATOM 1303 N N . ILE A 1 167 ? 16.969 3.732 -14.920 1.00 66.25 167 ILE A N 1
ATOM 1304 C CA . ILE A 1 167 ? 17.140 2.620 -15.864 1.00 66.25 167 ILE A CA 1
ATOM 1305 C C . ILE A 1 167 ? 18.528 2.794 -16.490 1.00 66.25 167 ILE A C 1
ATOM 1307 O O . ILE A 1 167 ? 18.744 3.818 -17.143 1.00 66.25 167 ILE A O 1
ATOM 1311 N N . PRO A 1 168 ? 19.477 1.858 -16.296 1.00 57.12 168 PRO A N 1
ATOM 1312 C CA . PRO A 1 168 ? 20.752 1.934 -16.990 1.00 57.12 168 PRO A CA 1
ATOM 1313 C C . PRO A 1 168 ? 20.485 1.896 -18.500 1.00 57.12 168 PRO A C 1
ATOM 1315 O O . PRO A 1 168 ? 19.814 0.993 -18.994 1.00 57.12 168 PRO A O 1
ATOM 1318 N N . ALA A 1 169 ? 20.975 2.911 -19.216 1.00 53.91 169 ALA A N 1
ATOM 1319 C CA . ALA A 1 169 ? 20.812 3.049 -20.666 1.00 53.91 169 ALA A CA 1
ATOM 1320 C C . ALA A 1 169 ? 21.498 1.918 -21.452 1.00 53.91 169 ALA A C 1
ATOM 1322 O O . ALA A 1 169 ? 21.188 1.690 -22.619 1.00 53.91 169 ALA A O 1
ATOM 1323 N N . ASP A 1 170 ? 22.421 1.213 -20.800 1.00 49.19 170 ASP A N 1
ATOM 1324 C CA . ASP A 1 170 ? 23.197 0.133 -21.376 1.00 49.19 170 ASP A CA 1
ATOM 1325 C C . ASP A 1 170 ? 22.466 -1.195 -21.146 1.00 49.19 170 ASP A C 1
ATOM 1327 O O . ASP A 1 170 ? 22.207 -1.584 -20.004 1.00 49.19 170 ASP A O 1
ATOM 1331 N N . GLY A 1 171 ? 22.079 -1.875 -22.225 1.00 52.44 171 GLY A N 1
ATOM 1332 C CA . GLY A 1 171 ? 21.191 -3.046 -22.249 1.00 52.44 171 GLY A CA 1
ATOM 1333 C C . GLY A 1 171 ? 21.750 -4.325 -21.605 1.00 52.44 171 GLY A C 1
ATOM 1334 O O . GLY A 1 171 ? 21.385 -5.421 -22.018 1.00 52.44 171 GLY A O 1
ATOM 1335 N N . ALA A 1 172 ? 22.632 -4.195 -20.615 1.00 45.50 172 ALA A N 1
ATOM 1336 C CA . ALA A 1 172 ? 23.357 -5.262 -19.936 1.00 45.50 172 ALA A CA 1
ATOM 1337 C C . ALA A 1 172 ? 22.564 -5.945 -18.804 1.00 45.50 172 ALA A C 1
ATOM 1339 O O . ALA A 1 172 ? 22.971 -7.000 -18.317 1.00 45.50 172 ALA A O 1
ATOM 1340 N N . ALA A 1 173 ? 21.437 -5.374 -18.365 1.00 53.72 173 ALA A N 1
ATOM 1341 C CA . ALA A 1 173 ? 20.556 -6.035 -17.405 1.00 53.72 173 ALA A CA 1
ATOM 1342 C C . ALA A 1 173 ? 19.578 -6.972 -18.141 1.00 53.72 173 ALA A C 1
ATOM 1344 O O . ALA A 1 173 ? 18.973 -6.550 -19.130 1.00 53.72 173 ALA A O 1
ATOM 1345 N N . PRO A 1 174 ? 19.369 -8.218 -17.672 1.00 54.09 174 PRO A N 1
ATOM 1346 C CA . PRO A 1 174 ? 18.372 -9.102 -18.263 1.00 54.09 174 PRO A CA 1
ATOM 1347 C C . PRO A 1 174 ? 17.008 -8.405 -18.254 1.00 54.09 174 PRO A C 1
ATOM 1349 O O . PRO A 1 174 ? 16.561 -7.917 -17.211 1.00 54.09 174 PRO A O 1
ATOM 1352 N N . ARG A 1 175 ? 16.364 -8.335 -19.428 1.00 64.81 175 ARG A N 1
ATOM 1353 C CA . ARG A 1 175 ? 15.007 -7.800 -19.616 1.00 64.81 175 ARG A CA 1
ATOM 1354 C C . ARG A 1 175 ? 14.000 -8.707 -18.907 1.00 64.81 175 ARG A C 1
ATOM 1356 O O . ARG A 1 175 ? 13.361 -9.546 -19.526 1.00 64.81 175 ARG A O 1
ATOM 1363 N N . GLY A 1 176 ? 13.919 -8.587 -17.588 1.00 76.75 176 GLY A N 1
ATOM 1364 C CA . GLY A 1 176 ? 12.882 -9.239 -16.800 1.00 76.75 176 GLY A CA 1
ATOM 1365 C C . GLY A 1 176 ? 11.527 -8.584 -17.057 1.00 76.75 176 GLY A C 1
ATOM 1366 O O . GLY A 1 176 ? 11.467 -7.384 -17.333 1.00 76.75 176 GLY A O 1
ATOM 1367 N N . GLU A 1 177 ? 10.450 -9.355 -16.898 1.00 84.62 177 GLU A N 1
ATOM 1368 C CA . GLU A 1 177 ? 9.055 -8.906 -17.049 1.00 84.62 177 GLU A CA 1
ATOM 1369 C C . GLU A 1 177 ? 8.796 -7.560 -16.344 1.00 84.62 177 GLU A C 1
ATOM 1371 O O . GLU A 1 177 ? 8.192 -6.647 -16.902 1.00 84.62 177 GLU A O 1
ATOM 1376 N N . GLY A 1 178 ? 9.331 -7.386 -15.132 1.00 84.19 178 GLY A N 1
ATOM 1377 C CA . GLY A 1 178 ? 9.221 -6.138 -14.380 1.00 84.19 178 GLY A CA 1
ATOM 1378 C C . GLY A 1 178 ? 9.791 -4.894 -15.076 1.00 84.19 178 GLY A C 1
ATOM 1379 O O . GLY A 1 178 ? 9.213 -3.811 -14.968 1.00 84.19 178 GLY A O 1
ATOM 1380 N N . LEU A 1 179 ? 10.916 -5.023 -15.786 1.00 85.81 179 LEU A N 1
ATOM 1381 C CA . LEU A 1 179 ? 11.519 -3.903 -16.515 1.00 85.81 179 LEU A CA 1
ATOM 1382 C C . LEU A 1 179 ? 10.685 -3.549 -17.748 1.00 85.81 179 LEU A C 1
ATOM 1384 O O . LEU A 1 179 ? 10.494 -2.371 -18.038 1.00 85.81 179 LEU A O 1
ATOM 1388 N N . GLU A 1 180 ? 10.157 -4.556 -18.442 1.00 87.94 180 GLU A N 1
ATOM 1389 C CA . GLU A 1 180 ? 9.273 -4.358 -19.590 1.00 87.94 180 GLU A CA 1
ATOM 1390 C C . GLU A 1 180 ? 7.986 -3.628 -19.188 1.00 87.94 180 GLU A C 1
ATOM 1392 O O . GLU A 1 180 ? 7.623 -2.638 -19.821 1.00 87.94 180 GLU A O 1
ATOM 1397 N N . LEU A 1 181 ? 7.371 -4.017 -18.066 1.00 89.50 181 LEU A N 1
ATOM 1398 C CA . LEU A 1 181 ? 6.211 -3.321 -17.501 1.00 89.50 181 LEU A CA 1
ATOM 1399 C C . LEU A 1 181 ? 6.509 -1.851 -17.179 1.00 89.50 181 LEU A C 1
ATOM 1401 O O . LEU A 1 181 ? 5.688 -0.973 -17.453 1.00 89.50 181 LEU A O 1
ATOM 1405 N N . LEU A 1 182 ? 7.690 -1.561 -16.622 1.00 89.00 182 LEU A N 1
ATOM 1406 C CA . LEU A 1 182 ? 8.099 -0.189 -16.329 1.00 89.00 182 LEU A CA 1
ATOM 1407 C C . LEU A 1 182 ? 8.283 0.634 -17.612 1.00 89.00 182 LEU A C 1
ATOM 1409 O O . LEU A 1 182 ? 7.815 1.771 -17.686 1.00 89.00 182 LEU A O 1
ATOM 1413 N N . LEU A 1 183 ? 8.948 0.070 -18.624 1.00 88.88 183 LEU A N 1
ATOM 1414 C CA . LEU A 1 183 ? 9.146 0.724 -19.920 1.00 88.88 183 LEU A CA 1
ATOM 1415 C C . LEU A 1 183 ? 7.810 0.969 -20.629 1.00 88.88 183 LEU A C 1
ATOM 1417 O O . LEU A 1 183 ? 7.575 2.068 -21.132 1.00 88.88 183 LEU A O 1
ATOM 1421 N N . GLN A 1 184 ? 6.905 -0.009 -20.600 1.00 90.44 184 GLN A N 1
ATOM 1422 C CA . GLN A 1 184 ? 5.560 0.125 -21.146 1.00 90.44 184 GLN A CA 1
ATOM 1423 C C . GLN A 1 184 ? 4.797 1.265 -20.463 1.00 90.44 184 GLN A C 1
ATOM 1425 O O . GLN A 1 184 ? 4.193 2.087 -21.152 1.00 90.44 184 GLN A O 1
ATOM 1430 N N . ALA A 1 185 ? 4.873 1.363 -19.133 1.00 90.50 185 ALA A N 1
ATOM 1431 C CA . ALA A 1 185 ? 4.229 2.430 -18.371 1.00 90.50 185 ALA A CA 1
ATOM 1432 C C . ALA A 1 185 ? 4.849 3.820 -18.607 1.00 90.50 185 ALA A C 1
ATOM 1434 O O . ALA A 1 185 ? 4.159 4.823 -18.446 1.00 90.50 185 ALA A O 1
ATOM 1435 N N . ARG A 1 186 ? 6.127 3.905 -19.008 1.00 91.19 186 ARG A N 1
ATOM 1436 C CA . ARG A 1 186 ? 6.759 5.168 -19.437 1.00 91.19 186 ARG A CA 1
ATOM 1437 C C . ARG A 1 186 ? 6.324 5.601 -20.835 1.00 91.19 186 ARG A C 1
ATOM 1439 O O . ARG A 1 186 ? 6.245 6.800 -21.086 1.00 91.19 186 ARG A O 1
ATOM 1446 N N . ALA A 1 187 ? 6.088 4.643 -21.731 1.00 91.44 187 ALA A N 1
ATOM 1447 C CA . ALA A 1 187 ? 5.693 4.900 -23.115 1.00 91.44 187 ALA A CA 1
ATOM 1448 C C . ALA A 1 187 ? 4.198 5.232 -23.261 1.00 91.44 187 ALA A C 1
ATOM 1450 O O . ALA A 1 187 ? 3.816 5.939 -24.190 1.00 91.44 187 ALA A O 1
ATOM 1451 N N . HIS A 1 188 ? 3.358 4.742 -22.345 1.00 89.25 188 HIS A N 1
ATOM 1452 C CA . HIS A 1 188 ? 1.907 4.894 -22.417 1.00 89.25 188 HIS A CA 1
ATOM 1453 C C . HIS A 1 188 ? 1.395 5.690 -21.212 1.00 89.25 188 HIS A C 1
ATOM 1455 O O . HIS A 1 188 ? 1.349 5.150 -20.101 1.00 89.25 188 HIS A O 1
ATOM 1461 N N . PRO A 1 189 ? 0.992 6.963 -21.392 1.00 87.31 189 PRO A N 1
ATOM 1462 C CA . PRO A 1 189 ? 0.433 7.740 -20.297 1.00 87.31 189 PRO A CA 1
ATOM 1463 C C . PRO A 1 189 ? -0.832 7.068 -19.752 1.00 87.31 189 PRO A C 1
ATOM 1465 O O . PRO A 1 189 ? -1.615 6.463 -20.488 1.00 87.31 189 PRO A O 1
ATOM 1468 N N . LYS A 1 190 ? -1.047 7.189 -18.439 1.00 90.06 190 LYS A N 1
ATOM 1469 C CA . LYS A 1 190 ? -2.248 6.659 -17.782 1.00 90.06 190 LYS A CA 1
ATOM 1470 C C . LYS A 1 190 ? -3.511 7.271 -18.385 1.00 90.06 190 LYS A C 1
ATOM 1472 O O . LYS A 1 190 ? -3.560 8.471 -18.648 1.00 90.06 190 LYS A O 1
ATOM 1477 N N . SER A 1 191 ? -4.555 6.453 -18.509 1.00 93.94 191 SER A N 1
ATOM 1478 C CA . SER A 1 191 ? -5.883 6.932 -18.892 1.00 93.94 191 SER A CA 1
ATOM 1479 C C . SER A 1 191 ? -6.400 7.977 -17.901 1.00 93.94 191 SER A C 1
ATOM 1481 O O . SER A 1 191 ? -6.047 7.955 -16.715 1.00 93.94 191 SER A O 1
ATOM 1483 N N . LEU A 1 192 ? -7.291 8.858 -18.369 1.00 95.50 192 LEU A N 1
ATOM 1484 C CA . LEU A 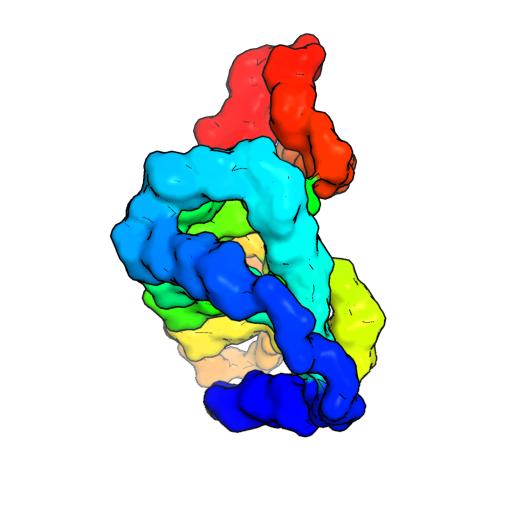1 192 ? -7.943 9.848 -17.510 1.00 95.50 192 LEU A CA 1
ATOM 1485 C C . LEU A 1 192 ? -8.631 9.175 -16.316 1.00 95.50 192 LEU A C 1
ATOM 1487 O O . LEU A 1 192 ? -8.454 9.619 -15.191 1.00 95.50 192 LEU A O 1
ATOM 1491 N N . LEU A 1 193 ? -9.308 8.044 -16.538 1.00 93.81 193 LEU A N 1
ATOM 1492 C CA . LEU A 1 193 ? -9.947 7.260 -15.480 1.00 93.81 193 LEU A CA 1
ATOM 1493 C C . LEU A 1 193 ? -8.946 6.820 -14.393 1.00 93.81 193 LEU A C 1
ATOM 1495 O O . LEU A 1 193 ? -9.207 6.984 -13.200 1.00 93.81 193 LEU A O 1
ATOM 1499 N N . SER A 1 194 ? -7.770 6.322 -14.793 1.00 93.50 194 SER A N 1
ATOM 1500 C CA . SER A 1 194 ? -6.720 5.949 -13.840 1.00 93.50 194 SER A CA 1
ATOM 1501 C C . SER A 1 194 ? -6.151 7.165 -13.111 1.00 93.50 194 SER A C 1
ATOM 1503 O O . SER A 1 194 ? -5.852 7.053 -11.922 1.00 93.50 194 SER A O 1
ATOM 1505 N N . GLN A 1 195 ? -5.983 8.302 -13.789 1.00 93.00 195 GLN A N 1
ATOM 1506 C CA . GLN A 1 195 ? -5.519 9.543 -13.161 1.00 93.00 195 GLN A CA 1
ATOM 1507 C C . GLN A 1 195 ? -6.545 10.071 -12.149 1.00 93.00 195 GLN A C 1
ATOM 1509 O O . GLN A 1 195 ? -6.176 10.414 -11.027 1.00 93.00 195 GLN A O 1
ATOM 1514 N N . SER A 1 196 ? -7.835 10.045 -12.493 1.00 93.00 196 SER A N 1
ATOM 1515 C CA . SER A 1 196 ? -8.935 10.418 -11.600 1.00 93.00 196 SER A CA 1
ATOM 1516 C C . SER A 1 196 ? -8.974 9.538 -10.352 1.00 93.00 196 SER A C 1
ATOM 1518 O O . SER A 1 196 ? -9.079 10.065 -9.245 1.00 93.00 196 SER A O 1
ATOM 1520 N N . ARG A 1 197 ? -8.798 8.213 -10.491 1.00 92.62 197 ARG A N 1
ATOM 1521 C CA . ARG A 1 197 ? -8.687 7.302 -9.336 1.00 92.62 197 ARG A CA 1
ATOM 1522 C C . ARG A 1 197 ? -7.541 7.692 -8.411 1.00 92.62 197 ARG A C 1
ATOM 1524 O O . ARG A 1 197 ? -7.732 7.739 -7.199 1.00 92.62 197 ARG A O 1
ATOM 1531 N N . LEU A 1 198 ? -6.359 7.972 -8.959 1.00 91.62 198 LEU A N 1
ATOM 1532 C CA . LEU A 1 198 ? -5.194 8.363 -8.161 1.00 91.62 198 LEU A CA 1
ATOM 1533 C C . LEU A 1 198 ? -5.414 9.698 -7.444 1.00 91.62 198 LEU A C 1
ATOM 1535 O O . LEU A 1 198 ? -5.095 9.806 -6.261 1.00 91.62 198 LEU A O 1
ATOM 1539 N N . ALA A 1 199 ? -5.981 10.689 -8.133 1.00 90.44 199 ALA A N 1
ATOM 1540 C CA . ALA A 1 199 ? -6.296 11.990 -7.554 1.00 90.44 199 ALA A CA 1
ATOM 1541 C C . ALA A 1 199 ? -7.292 11.865 -6.392 1.00 90.44 199 ALA A C 1
ATOM 1543 O O . ALA A 1 199 ? -7.011 12.339 -5.292 1.00 90.44 199 ALA A O 1
ATOM 1544 N N . LEU A 1 200 ? -8.402 11.148 -6.599 1.00 88.38 200 LEU A N 1
ATOM 1545 C CA . LEU A 1 200 ? -9.399 10.898 -5.557 1.00 88.38 200 LEU A CA 1
ATOM 1546 C C . LEU A 1 200 ? -8.789 10.151 -4.373 1.00 88.38 200 LEU A C 1
ATOM 1548 O O . LEU A 1 200 ? -8.933 10.578 -3.233 1.00 88.38 200 LEU A O 1
ATOM 1552 N N . ARG A 1 201 ? -8.022 9.085 -4.620 1.00 85.50 201 ARG A N 1
ATOM 1553 C CA . ARG A 1 201 ? -7.365 8.343 -3.538 1.00 85.50 201 ARG A CA 1
ATOM 1554 C C . ARG A 1 201 ? -6.383 9.193 -2.742 1.00 85.50 201 ARG A C 1
ATOM 1556 O O . ARG A 1 201 ? -6.329 9.032 -1.532 1.00 85.50 201 ARG A O 1
ATOM 1563 N N . ARG A 1 202 ? -5.632 10.106 -3.369 1.00 83.25 202 ARG A N 1
ATOM 1564 C CA . ARG A 1 202 ? -4.752 11.044 -2.645 1.00 83.25 202 ARG A CA 1
ATOM 1565 C C . ARG A 1 202 ? -5.535 11.966 -1.712 1.00 83.25 202 ARG A C 1
ATOM 1567 O O . ARG A 1 202 ? -5.056 12.237 -0.618 1.00 83.25 202 ARG A O 1
ATOM 1574 N N . LEU A 1 203 ? -6.731 12.403 -2.107 1.00 81.12 203 LEU A N 1
ATOM 1575 C CA . LEU A 1 203 ? -7.616 13.182 -1.234 1.00 81.12 203 LEU A CA 1
ATOM 1576 C C . LEU A 1 203 ? -8.140 12.332 -0.069 1.00 81.12 203 LEU A C 1
ATOM 1578 O O . LEU A 1 203 ? -8.141 12.787 1.071 1.00 81.12 203 LEU A O 1
ATOM 1582 N N . LEU A 1 204 ? -8.503 11.079 -0.348 1.00 76.12 204 LEU A N 1
ATOM 1583 C CA . LEU A 1 204 ? -9.032 10.128 0.634 1.00 76.12 204 LEU A CA 1
ATOM 1584 C C . LEU A 1 204 ? -7.977 9.592 1.616 1.00 76.12 204 LEU A C 1
ATOM 1586 O O . LEU A 1 204 ? -8.344 9.052 2.653 1.00 76.12 204 LEU A O 1
ATOM 1590 N N . LYS A 1 205 ? -6.674 9.751 1.329 1.00 68.75 205 LYS A N 1
ATOM 1591 C CA . LYS A 1 205 ? -5.576 9.400 2.253 1.00 68.75 205 LYS A CA 1
ATOM 1592 C C . LYS A 1 205 ? -5.578 10.229 3.543 1.00 68.75 205 LYS A C 1
ATOM 1594 O O . LYS A 1 205 ? -4.844 9.886 4.465 1.00 68.75 205 LYS A O 1
ATOM 1599 N N . ARG A 1 206 ? -6.343 11.325 3.624 1.00 62.97 206 ARG A N 1
ATOM 1600 C CA . ARG A 1 206 ? -6.457 12.082 4.877 1.00 62.97 206 ARG A CA 1
ATOM 1601 C C . ARG A 1 206 ? -7.191 11.225 5.922 1.00 62.97 206 ARG A C 1
ATOM 1603 O O . ARG A 1 206 ? -8.189 10.585 5.575 1.00 62.97 206 ARG A O 1
ATOM 1610 N N . PRO A 1 207 ? -6.715 11.198 7.179 1.00 53.53 207 PRO A N 1
ATOM 1611 C CA . PRO A 1 207 ? -7.314 10.380 8.226 1.00 53.53 207 PRO A CA 1
ATOM 1612 C C . PRO A 1 207 ? -8.819 10.664 8.338 1.00 53.53 207 PRO A C 1
ATOM 1614 O O . PRO A 1 207 ? -9.235 11.818 8.392 1.00 53.53 207 PRO A O 1
ATOM 1617 N N . GLY A 1 208 ? -9.627 9.597 8.316 1.00 55.00 208 GLY A N 1
ATOM 1618 C CA . GLY A 1 208 ? -11.090 9.663 8.422 1.00 55.00 208 GLY A CA 1
ATOM 1619 C C . GLY A 1 208 ? -11.881 9.656 7.105 1.00 55.00 208 GLY A C 1
ATOM 1620 O O . GLY A 1 208 ? -13.091 9.478 7.168 1.00 55.00 208 GLY A O 1
ATOM 1621 N N . LEU A 1 209 ? -11.249 9.778 5.926 1.00 60.94 209 LEU A N 1
ATOM 1622 C CA . LEU A 1 209 ? -11.968 9.850 4.633 1.00 60.94 209 LEU A CA 1
ATOM 1623 C C . LEU A 1 209 ? -12.095 8.521 3.864 1.00 60.94 209 LEU A C 1
ATOM 1625 O O . LEU A 1 209 ? -12.888 8.413 2.935 1.00 60.94 209 LEU A O 1
ATOM 1629 N N . LEU A 1 210 ? -11.334 7.483 4.213 1.00 61.78 210 LEU A N 1
ATOM 1630 C CA . LEU A 1 210 ? -11.529 6.154 3.610 1.00 61.78 210 LEU A CA 1
ATOM 1631 C C . LEU A 1 210 ? -12.885 5.510 3.981 1.00 61.78 210 LEU A C 1
ATOM 1633 O O . LEU A 1 210 ? -13.509 4.931 3.090 1.00 61.78 210 LEU A O 1
ATOM 1637 N N . PRO A 1 211 ? -13.387 5.623 5.231 1.00 62.22 211 PRO A N 1
ATOM 1638 C CA . PRO A 1 211 ? -14.724 5.147 5.596 1.00 62.22 211 PRO A CA 1
ATOM 1639 C C . PRO A 1 211 ? -15.864 5.886 4.880 1.00 62.22 211 PRO A C 1
ATOM 1641 O O . PRO A 1 211 ? -16.901 5.283 4.617 1.00 62.22 211 PRO A O 1
ATOM 1644 N N . THR A 1 212 ? -15.666 7.155 4.501 1.00 65.88 212 THR A N 1
ATOM 1645 C CA . THR A 1 212 ? -16.694 7.985 3.845 1.00 65.88 212 THR A CA 1
ATOM 1646 C C . THR A 1 212 ? -16.848 7.692 2.350 1.00 65.88 212 THR A C 1
ATOM 1648 O O . THR A 1 212 ? -17.680 8.292 1.677 1.00 65.88 212 THR A O 1
ATOM 1651 N N . LEU A 1 213 ? -16.115 6.714 1.794 1.00 68.75 213 LEU A N 1
ATOM 1652 C CA . LEU A 1 213 ? -16.287 6.305 0.395 1.00 68.75 213 LEU A CA 1
ATOM 1653 C C . LEU A 1 213 ? -17.699 5.771 0.102 1.00 68.75 213 LEU A C 1
ATOM 1655 O O . LEU A 1 213 ? -18.159 5.869 -1.032 1.00 68.75 213 LEU A O 1
ATOM 1659 N N . GLY A 1 214 ? -18.365 5.204 1.114 1.00 67.44 214 GLY A N 1
ATOM 1660 C CA . GLY A 1 214 ? -19.763 4.771 1.030 1.00 67.44 214 GLY A CA 1
ATOM 1661 C C . GLY A 1 214 ? -20.777 5.918 1.089 1.00 67.44 214 GLY A C 1
ATOM 1662 O O . GLY A 1 214 ? -21.937 5.704 0.761 1.00 67.44 214 GLY A O 1
ATOM 1663 N N . GLU A 1 215 ? -20.343 7.118 1.480 1.00 75.12 215 GLU A N 1
ATOM 1664 C CA . GLU A 1 215 ? -21.167 8.334 1.545 1.00 75.12 215 GLU A CA 1
ATOM 1665 C C . GLU A 1 215 ? -21.091 9.150 0.248 1.00 75.12 215 GLU A C 1
ATOM 1667 O O . GLU A 1 215 ? -21.882 10.066 0.037 1.00 75.12 215 GLU A O 1
ATOM 1672 N N . LEU A 1 216 ? -20.142 8.830 -0.638 1.00 78.88 216 LEU A N 1
ATOM 1673 C CA . LEU A 1 216 ? -20.075 9.440 -1.958 1.00 78.88 216 LEU A CA 1
ATOM 1674 C C . LEU A 1 216 ? -21.278 8.978 -2.785 1.00 78.88 216 LEU A C 1
ATOM 1676 O O . LEU A 1 216 ? -21.458 7.781 -3.011 1.00 78.88 216 LEU A O 1
ATOM 1680 N N . GLU A 1 217 ? -22.047 9.929 -3.312 1.00 85.00 217 GLU A N 1
ATOM 1681 C CA . GLU A 1 217 ? -23.144 9.688 -4.260 1.00 85.00 217 GLU A CA 1
ATOM 1682 C C . GLU A 1 217 ? -22.606 9.296 -5.651 1.00 85.00 217 GLU A C 1
ATOM 1684 O O . GLU A 1 217 ? -22.843 9.956 -6.662 1.00 85.00 217 GLU A O 1
ATOM 1689 N N . ILE A 1 218 ? -21.817 8.222 -5.710 1.00 86.19 218 ILE A N 1
ATOM 1690 C CA . ILE A 1 218 ? -21.230 7.684 -6.935 1.00 86.19 218 ILE A CA 1
ATOM 1691 C C . ILE A 1 218 ? -21.780 6.286 -7.235 1.00 86.19 218 ILE A C 1
ATOM 1693 O O . ILE A 1 218 ? -22.056 5.506 -6.322 1.00 86.19 218 ILE A O 1
ATOM 1697 N N . PRO A 1 219 ? -21.887 5.909 -8.522 1.00 91.25 219 PRO A N 1
ATOM 1698 C CA . PRO A 1 219 ? -22.198 4.542 -8.913 1.00 91.25 219 PRO A CA 1
ATOM 1699 C C . PRO A 1 219 ? -21.292 3.510 -8.228 1.00 91.25 219 PRO A C 1
ATOM 1701 O O . PRO A 1 219 ? -20.073 3.682 -8.156 1.00 91.25 219 PRO A O 1
ATOM 1704 N N . THR A 1 220 ? -21.871 2.381 -7.811 1.00 87.94 220 THR A N 1
ATOM 1705 C CA . THR A 1 220 ? -21.160 1.294 -7.106 1.00 87.94 220 THR A CA 1
ATOM 1706 C C . THR A 1 220 ? -19.956 0.758 -7.880 1.00 87.94 220 THR A C 1
ATOM 1708 O O . THR A 1 220 ? -18.953 0.376 -7.283 1.00 87.94 220 THR A O 1
ATOM 1711 N N . VAL A 1 221 ? -20.019 0.777 -9.213 1.00 90.62 221 VAL A N 1
ATOM 1712 C CA . VAL A 1 221 ? -18.906 0.404 -10.098 1.00 90.62 221 VAL A CA 1
ATOM 1713 C C . VAL A 1 221 ? -17.704 1.335 -9.904 1.00 90.62 221 VAL A C 1
ATOM 1715 O O . VAL A 1 221 ? -16.570 0.867 -9.843 1.00 90.62 221 VAL A O 1
ATOM 1718 N N . LEU A 1 222 ? -17.934 2.643 -9.749 1.00 88.62 222 LEU A N 1
ATOM 1719 C CA . LEU A 1 222 ? -16.866 3.612 -9.494 1.00 88.62 222 LEU A CA 1
ATOM 1720 C C . LEU A 1 222 ? -16.328 3.493 -8.065 1.00 88.62 222 LEU A C 1
ATOM 1722 O O . LEU A 1 222 ? -15.118 3.588 -7.870 1.00 88.62 222 LEU A O 1
ATOM 1726 N N . ALA A 1 223 ? -17.190 3.213 -7.084 1.00 86.12 223 ALA A N 1
ATOM 1727 C CA . ALA A 1 223 ? -16.757 2.939 -5.714 1.00 86.12 223 ALA A CA 1
ATOM 1728 C C . ALA A 1 223 ? -15.827 1.712 -5.649 1.00 86.12 223 ALA A C 1
ATOM 1730 O O . ALA A 1 223 ? -14.731 1.796 -5.095 1.00 86.12 223 ALA A O 1
ATOM 1731 N N . LYS A 1 224 ? -16.204 0.603 -6.301 1.00 88.06 224 LYS A N 1
ATOM 1732 C CA . LYS A 1 224 ? -15.358 -0.600 -6.424 1.00 88.06 224 LYS A CA 1
ATOM 1733 C C . LYS A 1 224 ? -14.050 -0.310 -7.156 1.00 88.06 224 LYS A C 1
ATOM 1735 O O . LYS A 1 224 ? -12.976 -0.655 -6.665 1.00 88.06 224 LYS A O 1
ATOM 1740 N N . TYR A 1 225 ? -14.115 0.448 -8.251 1.00 90.56 225 TYR A N 1
ATOM 1741 C CA . TYR A 1 225 ? -12.927 0.868 -8.993 1.00 90.56 225 TYR A CA 1
ATOM 1742 C C . TYR A 1 225 ? -1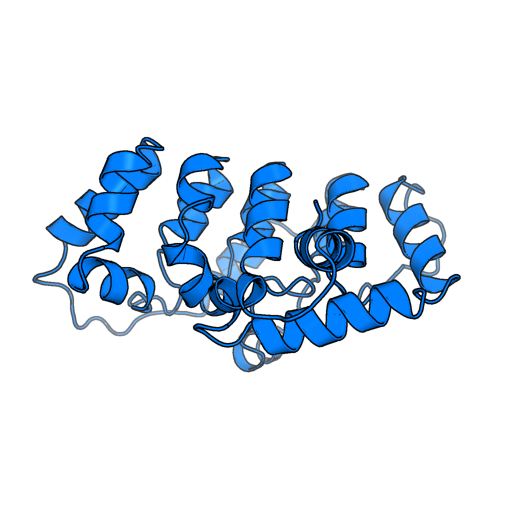1.935 1.678 -8.135 1.00 90.56 225 TYR A C 1
ATOM 1744 O O . TYR A 1 225 ? -10.720 1.474 -8.235 1.00 90.56 225 TYR A O 1
ATOM 1752 N N . LEU A 1 226 ? -12.425 2.563 -7.255 1.00 87.94 226 LEU A N 1
ATOM 1753 C CA . LEU A 1 226 ? -11.605 3.312 -6.288 1.00 87.94 226 LEU A CA 1
ATOM 1754 C C . LEU A 1 226 ? -10.985 2.409 -5.207 1.00 87.94 226 LEU A C 1
ATOM 1756 O O . LEU A 1 226 ? -9.908 2.726 -4.687 1.00 87.94 226 LEU A O 1
ATOM 1760 N N . GLN A 1 227 ? -11.636 1.289 -4.890 1.00 84.62 227 GLN A N 1
ATOM 1761 C CA . GLN A 1 227 ? -11.185 0.267 -3.938 1.00 84.62 227 GLN A CA 1
ATOM 1762 C C . GLN A 1 227 ? -10.322 -0.836 -4.576 1.00 84.62 227 GLN A C 1
ATOM 1764 O O . GLN A 1 227 ? -9.857 -1.713 -3.856 1.00 84.62 227 GLN A O 1
ATOM 1769 N N . TYR A 1 228 ? -10.057 -0.775 -5.889 1.00 86.81 228 TYR A N 1
ATOM 1770 C CA . TYR A 1 228 ? -9.374 -1.836 -6.648 1.00 86.81 228 TYR A CA 1
ATOM 1771 C C . TYR A 1 228 ? -10.070 -3.207 -6.540 1.00 86.81 228 TYR A C 1
ATOM 1773 O O . TYR A 1 228 ? -9.390 -4.233 -6.456 1.00 86.81 228 TYR A O 1
ATOM 1781 N N . GLN A 1 229 ? -11.408 -3.197 -6.541 1.00 81.12 229 GLN A N 1
ATOM 1782 C CA . GLN A 1 229 ? -12.287 -4.372 -6.566 1.00 81.12 229 GLN A CA 1
ATOM 1783 C C . GLN A 1 229 ? -13.013 -4.512 -7.903 1.00 81.12 229 GLN A C 1
ATOM 1785 O O . GLN A 1 229 ? -13.254 -3.470 -8.558 1.00 81.12 229 GLN A O 1
#

pLDDT: mean 74.94, std 17.09, range [32.88, 95.5]

InterPro domains:
  IPR001496 SOCS box domain [PF07525] (189-227)
  IPR001496 SOCS box domain [SM00969] (189-229)
  IPR002110 Ankyrin repeat [PF12796] (31-121)
  IPR002110 Ankyrin repeat [PS50088] (96-124)
  IPR002110 Ankyrin repeat [SM00248] (92-121)
  IPR002110 Ankyrin repeat [SM00248] (134-164)
  IPR036770 Ankyrin repeat-containing domain superfamily [G3DSA:1.25.40.20] (8-212)
  IPR036770 Ankyrin repeat-containing domain superfamily [SSF48403] (31-163)
  IPR051573 Ankyrin repeat and SOCS box protein-like [PTHR24136] (96-228)

Radius of gyration: 18.61 Å; chains: 1; bounding box: 48×30×56 Å

Organism: NCBI:txid265632